Protein AF-A0A537HL92-F1 (afdb_monomer_lite)

pLDDT: mean 81.85, std 15.76, range [31.28, 96.12]

Radius of gyration: 36.43 Å; chains: 1; bounding box: 70×39×94 Å

Secondary structure (DSSP, 8-state):
---HHHHHHHHHHHHHHHHHHHHHHHHHHHHHHHHHHHHHHHHHHHHHHHHHT--HHHHS--TTTEEEEEEEEEHHHHHHHHHHHHHHHGGGEEEEEEEEETTEEEEEEEEEGGGHHHHHHHHHTTT-EEPPPP--S-S-HHHHHHHHHHHHHHHHHHHHHHHHHHHHHHHHHHHHHHHHHHHHHHHHHHHHHHHHHHTT----PPP---SSPPPHHHHHHHHHTT--PPP-

Foldseek 3Di:
DPDPVVVVVVLVVVVVVLVVVLVVLVVLLVVLVVLLVVLVVLLVLLVVCVQQVDFLVLQDDDPPQKHKWKWKFFQVLVVVLVVVCCVVQPPQKDKDWGDDDVRITIIIIIGGPVCVVVSVVSRVVRVIDTRDRRPFPDRDSVVSSVVSVVSSVVSVVVSVVSVVVSVVSCVVCVVVVVVSVVVVVVVVVVVVVVVVVPVPDPDDQDDDDDPDDDPPVVVVVCVVVVVDDDDD

Sequence (232 aa):
MKDPGRKLDECWKQLDQIRNEYRESQSRIEKLEREVEDAKKTIGLINQILETGFGINDVRTGGLGFNKILGRIPTRRLHDAQKVLQTNLKDQVLIAIGNRKGDLTHLLVAVASNKASVVLQTLVLHDFVQTEIPNVDQPDLKAALATEAQGRDGASKQLDAGKAKLREFLLQTSERLNQLADISQEALIFLRAVLRMGEDTTAEHAFTVLEKNPSSKVLEAFTRSGALVEAE

Structure (mmCIF, N/CA/C/O backbone):
data_AF-A0A537HL92-F1
#
_entry.id   AF-A0A537HL92-F1
#
loop_
_atom_site.group_PDB
_atom_site.id
_atom_site.type_symbol
_atom_site.label_atom_id
_atom_site.label_alt_id
_atom_site.label_comp_id
_atom_site.label_asym_id
_atom_site.label_entity_id
_atom_site.label_seq_id
_atom_site.pdbx_PDB_ins_code
_atom_site.Cartn_x
_atom_site.Cartn_y
_atom_site.Cartn_z
_atom_site.occupancy
_atom_site.B_iso_or_equiv
_atom_site.auth_seq_id
_atom_site.auth_comp_id
_atom_site.auth_asym_id
_atom_site.auth_atom_id
_atom_site.pdbx_PDB_model_num
ATOM 1 N N . MET A 1 1 ? 34.441 -5.717 -44.991 1.00 39.00 1 MET A N 1
ATOM 2 C CA . MET A 1 1 ? 33.196 -5.023 -44.593 1.00 39.00 1 MET A CA 1
ATOM 3 C C . MET A 1 1 ? 32.415 -5.922 -43.642 1.00 39.00 1 MET A C 1
ATOM 5 O O . MET A 1 1 ? 32.269 -7.097 -43.949 1.00 39.00 1 MET A O 1
ATOM 9 N N . LYS A 1 2 ? 31.992 -5.425 -42.470 1.00 44.16 2 LYS A N 1
ATOM 10 C CA . LYS A 1 2 ? 31.100 -6.165 -41.554 1.00 44.16 2 LYS A CA 1
ATOM 11 C C . LYS A 1 2 ? 29.665 -6.040 -42.076 1.00 44.16 2 LYS A C 1
ATOM 13 O O . LYS A 1 2 ? 29.234 -4.918 -42.323 1.00 44.16 2 LYS A O 1
ATOM 18 N N . ASP A 1 3 ? 28.984 -7.169 -42.230 1.00 54.09 3 ASP A N 1
ATOM 19 C CA . ASP A 1 3 ? 27.601 -7.282 -42.705 1.00 54.09 3 ASP A CA 1
ATOM 20 C C . ASP A 1 3 ? 26.644 -6.356 -41.911 1.00 54.09 3 ASP A C 1
ATOM 22 O O . ASP A 1 3 ? 26.543 -6.496 -40.685 1.00 54.09 3 ASP A O 1
ATOM 26 N N . PRO A 1 4 ? 25.987 -5.377 -42.561 1.00 56.84 4 PRO A N 1
ATOM 27 C CA . PRO A 1 4 ? 25.080 -4.437 -41.903 1.00 56.84 4 PRO A CA 1
ATOM 28 C C . PRO A 1 4 ? 23.827 -5.108 -41.318 1.00 56.84 4 PRO A C 1
ATOM 30 O O . PRO A 1 4 ? 23.345 -4.645 -40.283 1.00 56.84 4 PRO A O 1
ATOM 33 N N . GLY A 1 5 ? 23.351 -6.224 -41.889 1.00 60.28 5 GLY A N 1
ATOM 34 C CA . GLY A 1 5 ? 22.227 -6.985 -41.328 1.00 60.28 5 GLY A CA 1
ATOM 35 C C . GLY A 1 5 ? 22.576 -7.587 -39.965 1.00 60.28 5 GLY A C 1
ATOM 36 O O . GLY A 1 5 ? 21.830 -7.456 -38.998 1.00 60.28 5 GLY A O 1
ATOM 37 N N . ARG A 1 6 ? 23.798 -8.115 -39.840 1.00 66.00 6 ARG A N 1
ATOM 38 C CA . ARG A 1 6 ? 24.317 -8.661 -38.578 1.00 66.00 6 ARG A CA 1
ATOM 39 C C . ARG A 1 6 ? 24.467 -7.602 -37.479 1.00 66.00 6 ARG A C 1
ATOM 41 O O . ARG A 1 6 ? 24.241 -7.901 -36.310 1.00 66.00 6 ARG A O 1
ATOM 48 N N . LYS A 1 7 ? 24.825 -6.362 -37.834 1.00 70.06 7 LYS A N 1
ATOM 49 C CA . LYS A 1 7 ? 24.911 -5.248 -36.871 1.00 70.06 7 LYS A CA 1
ATOM 50 C C . LYS A 1 7 ? 23.538 -4.829 -36.338 1.00 70.06 7 LYS A C 1
ATOM 52 O O . LYS A 1 7 ? 23.430 -4.513 -35.155 1.00 70.06 7 LYS A O 1
ATOM 57 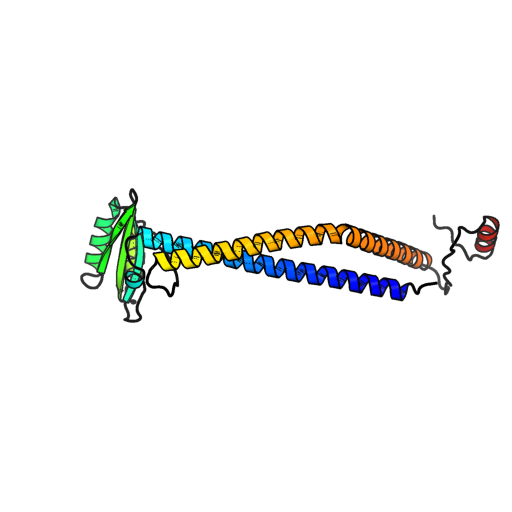N N . LEU A 1 8 ? 22.509 -4.825 -37.187 1.00 70.69 8 LEU A N 1
ATOM 58 C CA . LEU A 1 8 ? 21.136 -4.507 -36.781 1.00 70.69 8 LEU A CA 1
ATOM 59 C C . LEU A 1 8 ? 20.575 -5.572 -35.833 1.00 70.69 8 LEU A C 1
ATOM 61 O O . LEU A 1 8 ? 20.013 -5.217 -34.798 1.00 70.69 8 LEU A O 1
ATOM 65 N N . ASP A 1 9 ? 20.809 -6.853 -36.121 1.00 77.69 9 ASP A N 1
ATOM 66 C CA . ASP A 1 9 ? 20.419 -7.957 -35.234 1.00 77.69 9 ASP A CA 1
ATOM 67 C C . ASP A 1 9 ? 21.103 -7.875 -33.860 1.00 77.69 9 ASP A C 1
ATOM 69 O O . ASP A 1 9 ? 20.481 -8.119 -32.824 1.00 77.69 9 ASP A O 1
ATOM 73 N N . GLU A 1 10 ? 22.389 -7.515 -33.827 1.00 82.25 10 GLU A N 1
ATOM 74 C CA . GLU A 1 10 ? 23.130 -7.302 -32.579 1.00 82.25 10 GLU A CA 1
ATOM 75 C C . GLU A 1 10 ? 22.565 -6.117 -31.774 1.00 82.25 10 GLU A C 1
ATOM 77 O O . GLU A 1 10 ? 22.412 -6.226 -30.556 1.00 82.25 10 GLU A O 1
ATOM 82 N N . CYS A 1 11 ? 22.191 -5.016 -32.437 1.00 79.75 11 CYS A N 1
ATOM 83 C CA . CYS A 1 11 ? 21.559 -3.859 -31.792 1.00 79.75 11 CYS A CA 1
ATOM 84 C C . CYS A 1 11 ? 20.172 -4.200 -31.227 1.00 79.75 11 CYS A C 1
ATOM 86 O O . CYS A 1 11 ? 19.858 -3.825 -30.096 1.00 79.75 11 CYS A O 1
ATOM 88 N N . TRP A 1 12 ? 19.367 -4.964 -31.970 1.00 82.69 12 TRP A N 1
ATOM 89 C CA . TRP A 1 12 ? 18.058 -5.437 -31.516 1.00 82.69 12 TRP A CA 1
ATOM 90 C C . TRP A 1 12 ? 18.153 -6.328 -30.280 1.00 82.69 12 TRP A C 1
ATOM 92 O O . TRP A 1 12 ? 17.409 -6.125 -29.323 1.00 82.69 12 TRP A O 1
ATOM 102 N N . LYS A 1 13 ? 19.098 -7.275 -30.262 1.00 88.69 13 LYS A N 1
ATOM 103 C CA . LYS A 1 13 ? 19.332 -8.136 -29.091 1.00 88.69 13 LYS A CA 1
ATOM 104 C C . LYS A 1 13 ? 19.718 -7.329 -27.853 1.00 88.69 13 LYS A C 1
ATOM 106 O O . LYS A 1 13 ? 19.230 -7.616 -26.765 1.00 88.69 13 LYS A O 1
ATOM 111 N N . GLN A 1 14 ? 20.561 -6.311 -28.018 1.00 86.56 14 GLN A N 1
ATOM 112 C CA . GLN A 1 14 ? 20.954 -5.432 -26.914 1.00 86.56 14 GLN A CA 1
ATOM 113 C C . GLN A 1 14 ? 19.780 -4.596 -26.392 1.00 86.56 14 GLN A C 1
ATOM 115 O O . GLN A 1 14 ? 19.607 -4.493 -25.180 1.00 86.56 14 GLN A O 1
ATOM 120 N N . LEU A 1 15 ? 18.948 -4.041 -27.282 1.00 87.88 15 LEU A N 1
ATOM 121 C CA . LEU A 1 15 ? 17.731 -3.322 -26.889 1.00 87.88 15 LEU A CA 1
ATOM 122 C C . LEU A 1 15 ? 16.762 -4.219 -26.118 1.00 87.88 15 LEU A C 1
ATOM 124 O O . LEU A 1 15 ? 16.212 -3.793 -25.102 1.00 87.88 15 LEU A O 1
ATOM 128 N N . ASP A 1 16 ? 16.556 -5.448 -26.587 1.00 90.62 16 ASP A N 1
ATOM 129 C CA . ASP A 1 16 ? 15.641 -6.379 -25.933 1.00 90.62 16 ASP A CA 1
ATOM 130 C C . ASP A 1 16 ? 16.156 -6.798 -24.551 1.00 90.62 16 ASP A C 1
ATOM 132 O O . ASP A 1 16 ? 15.399 -6.799 -23.581 1.00 90.62 16 ASP A O 1
ATOM 136 N N . GLN A 1 17 ? 17.464 -7.036 -24.420 1.00 91.88 17 GLN A N 1
ATOM 137 C CA . GLN A 1 17 ? 18.092 -7.301 -23.127 1.00 91.88 17 GLN A CA 1
ATOM 138 C C . GLN A 1 17 ? 17.889 -6.138 -22.143 1.00 91.88 17 GLN A C 1
ATOM 140 O O . GLN A 1 17 ? 17.370 -6.348 -21.047 1.00 91.88 17 GLN A O 1
ATOM 145 N N . ILE A 1 18 ? 18.213 -4.906 -22.555 1.00 91.25 18 ILE A N 1
ATOM 146 C CA . ILE A 1 18 ? 18.023 -3.697 -21.736 1.00 91.25 18 ILE A CA 1
ATOM 147 C C . ILE A 1 18 ? 16.560 -3.557 -21.299 1.00 91.25 18 ILE A C 1
ATOM 149 O O . ILE A 1 18 ? 16.259 -3.257 -20.141 1.00 91.25 18 ILE A O 1
ATOM 153 N N . ARG A 1 19 ? 15.627 -3.787 -22.228 1.00 91.44 19 ARG A N 1
ATOM 154 C CA . ARG A 1 19 ? 14.190 -3.704 -21.968 1.00 91.44 19 ARG A CA 1
ATOM 155 C C . ARG A 1 19 ? 13.731 -4.748 -20.954 1.00 91.44 19 ARG A C 1
ATOM 157 O O . ARG A 1 19 ? 12.893 -4.432 -20.108 1.00 91.44 19 ARG A O 1
ATOM 164 N N . ASN A 1 20 ? 14.236 -5.973 -21.049 1.00 94.56 20 ASN A N 1
ATOM 165 C CA . ASN A 1 20 ? 13.875 -7.059 -20.144 1.00 94.56 20 ASN A CA 1
ATOM 166 C C . ASN A 1 20 ? 14.400 -6.790 -18.729 1.00 94.56 20 ASN A C 1
ATOM 168 O O . ASN A 1 20 ? 13.614 -6.820 -17.783 1.00 94.56 20 ASN A O 1
ATOM 172 N N . GLU A 1 21 ? 15.666 -6.393 -18.589 1.00 93.12 21 GLU A N 1
ATOM 173 C CA . GLU A 1 21 ? 16.269 -6.036 -17.295 1.00 93.12 21 GLU A CA 1
ATOM 174 C C . GLU A 1 21 ? 15.545 -4.852 -16.624 1.00 93.12 21 GLU A C 1
ATOM 176 O O . GLU A 1 21 ? 15.270 -4.874 -15.416 1.00 93.12 21 GLU A O 1
ATOM 181 N N . TYR A 1 22 ? 15.150 -3.845 -17.413 1.00 93.25 22 TYR A N 1
ATOM 182 C CA . TYR A 1 22 ? 14.332 -2.728 -16.937 1.00 93.25 22 TYR A CA 1
ATOM 183 C C . TYR A 1 22 ? 12.967 -3.197 -16.417 1.00 93.25 22 TYR A C 1
ATOM 185 O O . TYR A 1 22 ? 12.568 -2.844 -15.305 1.00 93.25 22 TYR A O 1
ATOM 193 N N . ARG A 1 23 ? 12.252 -4.017 -17.199 1.00 94.12 23 ARG A N 1
ATOM 194 C CA . ARG A 1 23 ? 10.918 -4.528 -16.843 1.00 94.12 23 ARG A CA 1
ATOM 195 C C . ARG A 1 23 ? 10.940 -5.395 -15.596 1.00 94.12 23 ARG A C 1
ATOM 197 O O . ARG A 1 23 ? 10.059 -5.260 -14.749 1.00 94.12 23 ARG A O 1
ATOM 204 N N . GLU A 1 24 ? 11.927 -6.274 -15.472 1.00 95.38 24 GLU A N 1
ATOM 205 C CA . GLU A 1 24 ? 12.097 -7.114 -14.287 1.00 95.38 24 GLU A CA 1
ATOM 206 C C . GLU A 1 24 ? 12.352 -6.266 -13.039 1.00 95.38 24 GLU A C 1
ATOM 208 O O . GLU A 1 24 ? 11.700 -6.457 -12.008 1.00 95.38 24 GLU A O 1
ATOM 213 N N . SER A 1 25 ? 13.245 -5.280 -13.152 1.00 93.69 25 SER A N 1
ATOM 214 C CA . SER A 1 25 ? 13.557 -4.352 -12.064 1.00 93.69 25 SER A CA 1
ATOM 215 C C . SER A 1 25 ? 12.337 -3.528 -11.649 1.00 93.69 25 SER A C 1
ATOM 217 O O . SER A 1 25 ? 12.045 -3.417 -10.457 1.00 93.69 25 SER A O 1
ATOM 219 N N . GLN A 1 26 ? 11.581 -3.005 -12.617 1.00 94.19 26 GLN A N 1
ATOM 220 C CA . GLN A 1 26 ? 10.353 -2.254 -12.365 1.00 94.19 26 GLN A CA 1
ATOM 221 C C . GLN A 1 26 ? 9.278 -3.128 -11.702 1.00 94.19 26 GLN A C 1
ATOM 223 O O . GLN A 1 26 ? 8.725 -2.742 -10.676 1.00 94.19 26 GLN A O 1
ATOM 228 N N . SER A 1 27 ? 9.031 -4.334 -12.222 1.00 95.50 27 SER A N 1
ATOM 229 C CA . SER A 1 27 ? 8.065 -5.285 -11.651 1.00 95.50 27 SER A CA 1
ATOM 230 C C . SER A 1 27 ? 8.403 -5.645 -10.202 1.00 95.50 27 SER A C 1
ATOM 232 O O . SER A 1 27 ? 7.525 -5.722 -9.340 1.00 95.50 27 SER A O 1
ATOM 234 N N . ARG A 1 28 ? 9.694 -5.822 -9.895 1.00 95.44 28 ARG A N 1
ATOM 235 C CA . ARG A 1 28 ? 10.157 -6.070 -8.526 1.00 95.44 28 ARG A CA 1
ATOM 236 C C . ARG A 1 28 ? 9.925 -4.869 -7.607 1.00 95.44 28 ARG A C 1
ATOM 238 O O . ARG A 1 28 ? 9.505 -5.067 -6.470 1.00 95.44 28 ARG A O 1
ATOM 245 N N . ILE A 1 29 ? 10.186 -3.652 -8.085 1.00 95.94 29 ILE A N 1
ATOM 246 C CA . ILE A 1 29 ? 9.921 -2.413 -7.339 1.00 95.94 29 ILE A CA 1
ATOM 247 C C . ILE A 1 29 ? 8.426 -2.285 -7.037 1.00 95.94 29 ILE A C 1
ATOM 249 O O . ILE A 1 29 ? 8.070 -2.089 -5.881 1.00 95.94 29 ILE A O 1
ATOM 253 N N . GLU A 1 30 ? 7.554 -2.478 -8.027 1.00 95.94 30 GLU A N 1
ATOM 254 C CA . GLU A 1 30 ? 6.098 -2.381 -7.849 1.00 95.94 30 GLU A CA 1
ATOM 255 C C . GLU A 1 30 ? 5.564 -3.392 -6.823 1.00 95.94 30 GLU A C 1
ATOM 257 O O . GLU A 1 30 ? 4.682 -3.065 -6.027 1.00 95.94 30 GLU A O 1
ATOM 262 N N . LYS A 1 31 ? 6.104 -4.618 -6.804 1.00 96.12 31 LYS A N 1
ATOM 263 C CA . LYS A 1 31 ? 5.758 -5.620 -5.782 1.00 96.12 31 LYS A CA 1
ATOM 264 C C . LYS A 1 31 ? 6.149 -5.156 -4.381 1.00 96.12 31 LYS A C 1
ATOM 266 O O . LYS A 1 31 ? 5.307 -5.176 -3.490 1.00 96.12 31 LYS A O 1
ATOM 271 N N . LEU A 1 32 ? 7.382 -4.682 -4.209 1.00 95.06 32 LEU A N 1
ATOM 272 C CA . LEU A 1 32 ? 7.867 -4.173 -2.923 1.00 95.06 32 LEU A CA 1
ATOM 273 C C . LEU A 1 32 ? 7.084 -2.935 -2.458 1.00 95.06 32 LEU A C 1
ATOM 275 O O . LEU A 1 32 ? 6.826 -2.787 -1.268 1.00 95.06 32 LEU A O 1
ATOM 279 N N . GLU A 1 33 ? 6.667 -2.056 -3.373 1.00 94.94 33 GLU A N 1
ATOM 280 C CA . GLU A 1 33 ? 5.810 -0.910 -3.036 1.00 94.94 33 GLU A CA 1
ATOM 281 C C . GLU A 1 33 ? 4.451 -1.351 -2.496 1.00 94.94 33 GLU A C 1
ATOM 283 O O . GLU A 1 33 ? 3.993 -0.806 -1.490 1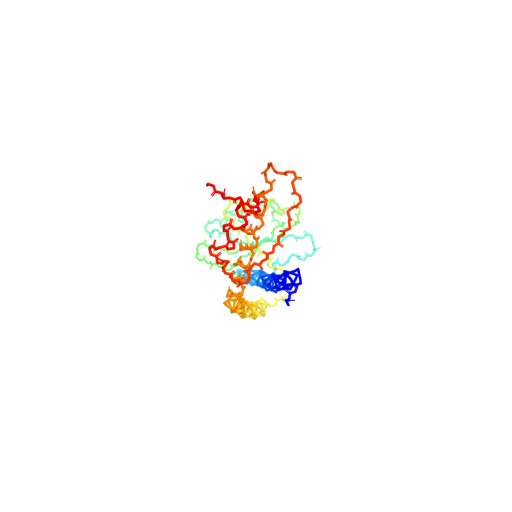.00 94.94 33 GLU A O 1
ATOM 288 N N . ARG A 1 34 ? 3.830 -2.358 -3.122 1.00 95.56 34 ARG A N 1
ATOM 289 C CA . ARG A 1 34 ? 2.569 -2.935 -2.635 1.00 95.56 34 ARG A CA 1
ATOM 290 C C . ARG A 1 34 ? 2.744 -3.594 -1.273 1.00 95.56 34 ARG A C 1
ATOM 292 O O . ARG A 1 34 ? 1.960 -3.308 -0.380 1.00 95.56 34 ARG A O 1
ATOM 299 N N . GLU A 1 35 ? 3.797 -4.388 -1.085 1.00 93.94 35 GLU A N 1
ATOM 300 C CA . GLU A 1 35 ? 4.101 -5.024 0.204 1.00 93.94 35 GLU A CA 1
ATOM 301 C C . GLU A 1 35 ? 4.284 -3.991 1.326 1.00 93.94 35 GLU A C 1
ATOM 303 O O . GLU A 1 35 ? 3.731 -4.146 2.414 1.00 93.94 35 GLU A O 1
ATOM 308 N N . VAL A 1 36 ? 5.009 -2.897 1.063 1.00 94.94 36 VAL A N 1
ATOM 309 C CA . VAL A 1 36 ? 5.185 -1.806 2.034 1.00 94.94 36 VAL A CA 1
ATOM 310 C C . VAL A 1 36 ? 3.858 -1.118 2.348 1.00 94.94 36 VAL A C 1
ATOM 312 O O . VAL A 1 36 ? 3.599 -0.787 3.507 1.00 94.94 36 VAL A O 1
ATOM 315 N N . GLU A 1 37 ? 3.027 -0.865 1.339 1.00 95.00 37 GLU A N 1
ATOM 316 C CA . GLU A 1 37 ? 1.743 -0.192 1.526 1.00 95.00 37 GLU A CA 1
ATOM 317 C C . GLU A 1 37 ? 0.732 -1.070 2.271 1.00 95.00 37 GLU A C 1
ATOM 319 O O . GLU A 1 37 ? 0.053 -0.598 3.184 1.00 95.00 37 GLU A O 1
ATOM 324 N N . ASP A 1 38 ? 0.680 -2.360 1.957 1.00 93.62 38 ASP A N 1
ATOM 325 C CA . ASP A 1 38 ? -0.176 -3.316 2.652 1.00 93.62 38 ASP A CA 1
ATOM 326 C C . ASP A 1 38 ? 0.280 -3.504 4.106 1.00 93.62 38 ASP A C 1
ATOM 328 O O . ASP A 1 38 ? -0.548 -3.436 5.017 1.00 93.62 38 ASP A O 1
ATOM 332 N N . ALA A 1 39 ? 1.590 -3.592 4.363 1.00 92.94 39 ALA A N 1
ATOM 333 C CA . ALA A 1 39 ? 2.122 -3.617 5.725 1.00 92.94 39 ALA A CA 1
ATOM 334 C C . ALA A 1 39 ? 1.772 -2.336 6.506 1.00 92.94 39 ALA A C 1
ATOM 336 O O . ALA A 1 39 ? 1.387 -2.400 7.674 1.00 92.94 39 ALA A O 1
ATOM 337 N N . LYS A 1 40 ? 1.834 -1.149 5.880 1.00 94.00 40 LYS A N 1
ATOM 338 C CA . LYS A 1 40 ? 1.407 0.114 6.518 1.00 94.00 40 LYS A CA 1
ATOM 339 C C . LYS A 1 40 ? -0.071 0.100 6.895 1.00 94.00 40 LYS A C 1
ATOM 341 O O . LYS A 1 40 ? -0.403 0.545 7.995 1.00 94.00 40 LYS A O 1
ATOM 346 N N . LYS A 1 41 ? -0.944 -0.399 6.015 1.00 93.69 41 LYS A N 1
ATOM 347 C CA . LYS A 1 41 ? -2.377 -0.543 6.310 1.00 93.69 41 LYS A CA 1
ATOM 348 C C . LYS A 1 41 ? -2.587 -1.476 7.497 1.00 93.69 41 LYS A C 1
ATOM 350 O O . LYS A 1 41 ? -3.243 -1.079 8.458 1.00 93.69 41 LYS A O 1
ATOM 355 N N . THR A 1 42 ? -1.962 -2.654 7.486 1.00 92.62 42 THR A N 1
ATOM 356 C CA . THR A 1 42 ? -2.046 -3.630 8.583 1.00 92.62 42 THR A CA 1
ATOM 357 C C . THR A 1 42 ? -1.555 -3.039 9.905 1.00 92.62 42 THR A C 1
ATOM 359 O O . THR A 1 42 ? -2.263 -3.111 10.908 1.00 92.62 42 THR A O 1
ATOM 362 N N . ILE A 1 43 ? -0.401 -2.364 9.912 1.00 93.44 43 ILE A N 1
ATOM 363 C CA . ILE A 1 43 ? 0.129 -1.641 11.081 1.00 93.44 43 ILE A CA 1
ATOM 364 C C . ILE A 1 43 ? -0.865 -0.581 11.575 1.00 93.44 43 ILE A C 1
ATOM 366 O O . ILE A 1 43 ? -1.094 -0.456 12.779 1.00 93.44 43 ILE A O 1
ATOM 370 N N . GLY A 1 44 ? -1.467 0.185 10.661 1.00 92.50 44 GLY A N 1
ATOM 371 C CA . GLY A 1 44 ? -2.486 1.182 10.980 1.00 92.50 44 GLY A CA 1
ATOM 372 C C . GLY A 1 44 ? -3.693 0.570 11.692 1.00 92.50 44 GLY A C 1
ATOM 373 O O . GLY A 1 44 ? -4.116 1.084 12.727 1.00 92.50 44 GLY A O 1
ATOM 374 N N . LEU A 1 45 ? -4.195 -0.558 11.190 1.00 92.12 45 LEU A N 1
ATOM 375 C CA . LEU A 1 45 ? -5.308 -1.296 11.791 1.00 92.12 45 LEU A CA 1
ATOM 376 C C . LEU A 1 45 ? -4.946 -1.901 13.156 1.00 92.12 45 LEU A C 1
ATOM 378 O O . LEU A 1 45 ? -5.725 -1.789 14.102 1.00 92.12 45 LEU A O 1
ATOM 382 N N . ILE A 1 46 ? -3.751 -2.487 13.303 1.00 91.94 46 ILE A N 1
ATOM 383 C CA . ILE A 1 46 ? -3.265 -3.004 14.595 1.00 91.94 46 ILE A CA 1
ATOM 384 C C . ILE A 1 46 ? -3.208 -1.877 15.631 1.00 91.94 46 ILE A C 1
ATOM 386 O O . ILE A 1 46 ? -3.702 -2.038 16.748 1.00 91.94 46 ILE A O 1
ATOM 390 N N . ASN A 1 47 ? -2.663 -0.717 15.256 1.00 91.94 47 ASN A N 1
ATOM 391 C CA . ASN A 1 47 ? -2.616 0.451 16.133 1.00 91.94 47 ASN A CA 1
ATOM 392 C C . ASN A 1 47 ? -4.019 0.933 16.515 1.00 91.94 47 ASN A C 1
ATOM 394 O O . ASN A 1 47 ? -4.248 1.246 17.680 1.00 91.94 47 ASN A O 1
ATOM 398 N N . GLN A 1 48 ? -4.976 0.938 15.582 1.00 90.62 48 GLN A N 1
ATOM 399 C CA . GLN A 1 48 ? -6.367 1.281 15.895 1.00 90.62 48 GLN A CA 1
ATOM 400 C C . GLN A 1 48 ? -6.980 0.325 16.926 1.00 90.62 48 GLN A C 1
ATOM 402 O O . GLN A 1 48 ? -7.674 0.783 17.831 1.00 90.62 48 GLN A O 1
ATOM 407 N N . ILE A 1 49 ? -6.700 -0.981 16.852 1.00 91.31 49 ILE A N 1
ATOM 408 C CA . ILE A 1 49 ? -7.177 -1.927 17.872 1.00 91.31 49 ILE A CA 1
ATOM 409 C C . ILE A 1 49 ? -6.480 -1.693 19.209 1.00 91.31 49 ILE A C 1
ATOM 411 O O . ILE A 1 49 ? -7.154 -1.629 20.235 1.00 91.31 49 ILE A O 1
ATOM 415 N N . LEU A 1 50 ? -5.161 -1.499 19.221 1.00 90.50 50 LEU A N 1
ATOM 416 C CA . LEU A 1 50 ? -4.428 -1.191 20.451 1.00 90.50 50 LEU A CA 1
ATOM 417 C C . LEU A 1 50 ? -4.970 0.071 21.139 1.00 90.50 50 LEU A C 1
ATOM 419 O O . LEU A 1 50 ? -5.104 0.093 22.362 1.00 90.50 50 LEU A O 1
ATOM 423 N N . GLU A 1 51 ? -5.348 1.094 20.367 1.00 90.38 51 GLU A N 1
ATOM 424 C CA . GLU A 1 51 ? -5.988 2.302 20.894 1.00 90.38 51 GLU A CA 1
ATOM 425 C C . GLU A 1 51 ? -7.333 2.013 21.566 1.00 90.38 51 GLU A C 1
ATOM 427 O O . GLU A 1 51 ? -7.671 2.686 22.540 1.00 90.38 51 GLU A O 1
ATOM 432 N N . THR A 1 52 ? -8.082 1.008 21.100 1.00 90.06 52 THR A N 1
ATOM 433 C CA . THR A 1 52 ? -9.387 0.651 21.676 1.00 90.06 52 THR A CA 1
ATOM 434 C C . THR A 1 52 ? -9.283 0.039 23.072 1.00 90.06 52 THR A C 1
ATOM 436 O O . THR A 1 52 ? -10.240 0.132 23.838 1.00 90.06 52 THR A O 1
ATOM 439 N N . GLY A 1 53 ? -8.138 -0.556 23.420 1.00 87.31 53 GLY A N 1
ATOM 440 C CA . GLY A 1 53 ? -7.945 -1.301 24.667 1.00 87.31 53 GLY A CA 1
ATOM 441 C C . GLY A 1 53 ? -8.465 -2.745 24.637 1.00 87.31 53 GLY A C 1
ATOM 442 O O . GLY A 1 53 ? -8.306 -3.452 25.627 1.00 87.31 53 GLY A O 1
ATOM 443 N N . PHE A 1 54 ? -9.049 -3.198 23.523 1.00 88.81 54 PHE A N 1
ATOM 444 C CA . PHE A 1 54 ? -9.457 -4.591 23.327 1.00 88.81 54 PHE A CA 1
ATOM 445 C C . PHE A 1 54 ? -8.309 -5.447 22.778 1.00 88.81 54 PHE A C 1
ATOM 447 O O . PHE A 1 54 ? -7.490 -4.978 21.984 1.00 88.81 54 PHE A O 1
ATOM 454 N N . GLY A 1 55 ? -8.263 -6.723 23.164 1.00 85.62 55 GLY A N 1
ATOM 455 C CA . GLY A 1 55 ? -7.377 -7.706 22.545 1.00 85.62 55 GLY A CA 1
ATOM 456 C C . GLY A 1 55 ? -7.942 -8.218 21.218 1.00 85.62 55 GLY A C 1
ATOM 457 O O . GLY A 1 55 ? -9.153 -8.228 21.007 1.00 85.62 55 GLY A O 1
ATOM 458 N N . ILE A 1 56 ? -7.086 -8.717 20.318 1.00 84.19 56 ILE A N 1
ATOM 459 C CA . ILE A 1 56 ? -7.528 -9.231 19.004 1.00 84.19 56 ILE A CA 1
ATOM 460 C C . ILE A 1 56 ? -8.517 -10.400 19.124 1.00 84.19 56 ILE A C 1
ATOM 462 O O . ILE A 1 56 ? -9.425 -10.533 18.306 1.00 84.19 56 ILE A O 1
ATOM 466 N N . ASN A 1 57 ? -8.391 -11.214 20.175 1.00 84.75 57 ASN A N 1
ATOM 467 C CA . ASN A 1 57 ? -9.313 -12.314 20.468 1.00 84.75 57 ASN A CA 1
ATOM 468 C C . ASN A 1 57 ? -10.706 -11.807 20.881 1.00 84.75 57 ASN A C 1
ATOM 470 O O . ASN A 1 57 ? -11.718 -12.457 20.599 1.00 84.75 57 ASN A O 1
ATOM 474 N N . ASP A 1 58 ? -10.775 -10.620 21.489 1.00 83.00 58 ASP A N 1
ATOM 475 C CA . ASP A 1 58 ? -12.036 -10.001 21.890 1.00 83.00 58 ASP A CA 1
ATOM 476 C C . ASP A 1 58 ? -12.806 -9.508 20.673 1.00 83.00 58 ASP A C 1
ATOM 478 O O . ASP A 1 58 ? -14.022 -9.653 20.638 1.00 83.00 58 ASP A O 1
ATOM 482 N N . VAL A 1 59 ? -12.119 -8.999 19.647 1.00 82.06 59 VAL A N 1
ATOM 483 C CA . VAL A 1 59 ? -12.742 -8.439 18.436 1.00 82.06 59 VAL A CA 1
ATOM 484 C C . VAL A 1 59 ? -12.918 -9.454 17.311 1.00 82.06 59 VAL A C 1
ATOM 486 O O . VAL A 1 59 ? -13.873 -9.343 16.542 1.00 82.06 59 VAL A O 1
ATOM 489 N N . ARG A 1 60 ? -12.077 -10.493 17.226 1.00 81.19 60 ARG A N 1
ATOM 490 C CA . ARG A 1 60 ? -12.239 -11.545 16.216 1.00 81.19 60 ARG A CA 1
ATOM 491 C C . ARG A 1 60 ? -13.554 -12.290 16.403 1.00 81.19 60 ARG A C 1
ATOM 493 O O . ARG A 1 60 ? -13.938 -12.705 17.501 1.00 81.19 60 ARG A O 1
ATOM 500 N N . THR A 1 61 ? -14.248 -12.458 15.288 1.00 71.31 61 THR A N 1
ATOM 501 C CA . THR A 1 61 ? -15.510 -13.180 15.223 1.00 71.31 61 THR A CA 1
ATOM 502 C C . THR A 1 61 ? -15.202 -14.675 15.128 1.00 71.31 61 THR A C 1
ATOM 504 O O . THR A 1 61 ? -14.825 -15.167 14.070 1.00 71.31 61 THR A O 1
ATOM 507 N N . GLY A 1 62 ? -15.284 -15.400 16.246 1.00 59.75 62 GLY A N 1
ATOM 508 C CA . GLY A 1 62 ? -15.248 -16.866 16.222 1.00 59.75 62 GLY A CA 1
ATOM 509 C C . GLY A 1 62 ? -16.545 -17.393 15.607 1.00 59.75 62 GLY A C 1
ATOM 510 O O . GLY A 1 62 ? -17.595 -16.809 15.861 1.00 59.75 62 GLY A O 1
ATOM 511 N N . GLY A 1 63 ? -16.483 -18.465 14.809 1.00 59.53 63 GLY A N 1
ATOM 512 C CA . GLY A 1 63 ? -17.576 -19.014 13.980 1.00 59.53 63 GLY A CA 1
ATOM 513 C C . GLY A 1 63 ? -18.834 -19.534 14.703 1.00 59.53 63 GLY A C 1
ATOM 514 O O . GLY A 1 63 ? -19.496 -20.436 14.207 1.00 59.53 63 GLY A O 1
ATOM 515 N N . LEU A 1 64 ? -19.182 -18.979 15.862 1.00 64.06 64 LEU A N 1
ATOM 516 C CA . LEU A 1 64 ? -20.280 -19.367 16.747 1.00 64.06 64 LEU A CA 1
ATOM 517 C C . LEU A 1 64 ? -21.596 -18.606 16.465 1.00 64.06 64 LEU A C 1
ATOM 519 O O . LEU A 1 64 ? -22.450 -18.521 17.340 1.00 64.06 64 LEU A O 1
ATOM 523 N N . GLY A 1 65 ? -21.779 -18.033 15.268 1.00 72.75 65 GLY A N 1
ATOM 524 C CA . GLY A 1 65 ? -23.040 -17.375 14.867 1.00 72.75 65 GLY A CA 1
ATOM 525 C C . GLY A 1 65 ? -23.292 -15.982 15.467 1.00 72.75 65 GLY A C 1
ATOM 526 O O . GLY A 1 65 ? -24.404 -15.454 15.376 1.00 72.75 65 GLY A O 1
ATOM 527 N N . PHE A 1 66 ? -22.266 -15.373 16.063 1.00 81.38 66 PHE A N 1
ATOM 528 C CA . PHE A 1 66 ? -22.279 -13.987 16.529 1.00 81.38 66 PHE A CA 1
ATOM 529 C C . PHE A 1 66 ? -21.359 -13.154 15.653 1.00 81.38 66 PHE A C 1
ATOM 531 O O . PHE A 1 66 ? -20.265 -13.605 15.354 1.00 81.38 66 PHE A O 1
ATOM 538 N N . ASN A 1 67 ? -21.770 -11.940 15.301 1.00 86.88 67 ASN A N 1
ATOM 539 C CA . ASN A 1 67 ? -20.927 -10.933 14.670 1.00 86.88 67 ASN A CA 1
ATOM 540 C C . ASN A 1 67 ? -20.434 -9.943 15.722 1.00 86.88 67 ASN A C 1
ATOM 542 O O . ASN A 1 67 ? -21.197 -9.517 16.594 1.00 86.88 67 ASN A O 1
ATOM 546 N N . LYS A 1 68 ? -19.165 -9.551 15.606 1.00 89.12 68 LYS A N 1
ATOM 547 C CA . LYS A 1 68 ? -18.556 -8.517 16.440 1.00 89.12 68 LYS A CA 1
ATOM 548 C C . LYS A 1 68 ? -18.307 -7.270 15.602 1.00 89.12 68 LYS A C 1
ATOM 550 O O . LYS A 1 68 ? -17.687 -7.337 14.546 1.00 89.12 68 LYS A O 1
ATOM 555 N N . ILE A 1 69 ? -18.821 -6.143 16.070 1.00 91.00 69 ILE A N 1
ATOM 556 C CA . ILE A 1 69 ? -18.728 -4.840 15.420 1.00 91.00 69 ILE A CA 1
ATOM 557 C C . ILE A 1 69 ? -17.863 -3.957 16.313 1.00 91.00 69 ILE A C 1
ATOM 559 O O . ILE A 1 69 ? -18.274 -3.594 17.414 1.00 91.00 69 ILE A O 1
ATOM 563 N N . LEU A 1 70 ? -16.663 -3.629 15.840 1.00 92.81 70 LEU A N 1
ATOM 564 C CA . LEU A 1 70 ? -15.752 -2.701 16.501 1.00 92.81 70 LEU A CA 1
ATOM 565 C C . LEU A 1 70 ? -15.857 -1.325 15.848 1.00 92.81 70 LEU A C 1
ATOM 567 O O . LEU A 1 70 ? -15.951 -1.216 14.627 1.00 92.81 70 LEU A O 1
ATOM 571 N N . GLY A 1 71 ? -15.793 -0.267 16.645 1.00 93.38 71 GLY A N 1
ATOM 572 C CA . GLY A 1 71 ? -15.642 1.079 16.113 1.00 93.38 71 GLY A CA 1
ATOM 573 C C . GLY A 1 71 ? -15.629 2.140 17.191 1.00 93.38 71 GLY A C 1
ATOM 574 O O . GLY A 1 71 ? -15.321 1.871 18.353 1.00 93.38 71 GLY A O 1
ATOM 575 N N . ARG A 1 72 ? -15.959 3.364 16.797 1.00 94.06 72 ARG A N 1
ATOM 576 C CA . ARG A 1 72 ? -15.947 4.544 17.663 1.00 94.06 72 ARG A CA 1
ATOM 577 C C . ARG A 1 72 ? -17.220 5.358 17.497 1.00 94.06 72 ARG A C 1
ATOM 579 O O . ARG A 1 72 ? -17.737 5.482 16.392 1.00 94.06 72 ARG A O 1
ATOM 586 N N . ILE A 1 73 ? -17.690 5.935 18.595 1.00 95.56 73 ILE A N 1
ATOM 587 C CA . ILE A 1 73 ? -18.899 6.762 18.659 1.00 95.56 73 ILE A CA 1
ATOM 588 C C . ILE A 1 73 ? -18.615 8.041 19.456 1.00 95.56 73 ILE A C 1
ATOM 590 O O . ILE A 1 73 ? -17.825 7.992 20.406 1.00 95.56 73 ILE A O 1
ATOM 594 N N . PRO A 1 74 ? -19.233 9.190 19.126 1.00 96.00 74 PRO A N 1
ATOM 595 C CA . PRO A 1 74 ? -19.173 10.365 19.984 1.00 96.00 74 PRO A CA 1
ATOM 596 C C . PRO A 1 74 ? -19.687 10.049 21.389 1.00 96.00 74 PRO A C 1
ATOM 598 O O . PRO A 1 74 ? -20.775 9.502 21.564 1.00 96.00 74 PRO A O 1
ATOM 601 N N . THR A 1 75 ? -18.924 10.439 22.404 1.00 93.62 75 THR A N 1
ATOM 602 C CA . THR A 1 75 ? -19.185 10.129 23.817 1.00 93.62 75 THR A CA 1
ATOM 603 C C . THR A 1 75 ? -20.545 10.671 24.242 1.00 93.62 75 THR A C 1
ATOM 605 O O . THR A 1 75 ? -21.304 9.990 24.926 1.00 93.62 75 THR A O 1
ATOM 608 N N . ARG A 1 76 ? -20.904 11.857 23.740 1.00 94.06 76 ARG A N 1
ATOM 609 C CA . ARG A 1 76 ? -22.222 12.477 23.935 1.00 94.06 76 ARG A CA 1
ATOM 610 C C . ARG A 1 76 ? -23.404 11.653 23.398 1.00 94.06 76 ARG A C 1
ATOM 612 O O . ARG A 1 76 ? -24.501 11.810 23.908 1.00 94.06 76 ARG A O 1
ATOM 619 N N . ARG A 1 77 ? -23.196 10.801 22.382 1.00 93.75 77 ARG A N 1
ATOM 620 C CA . ARG A 1 77 ? -24.241 9.963 21.754 1.00 93.75 77 ARG A CA 1
ATOM 621 C C . ARG A 1 77 ? -24.224 8.510 22.232 1.00 93.75 77 ARG A C 1
ATOM 623 O O . ARG A 1 77 ? -25.117 7.745 21.880 1.00 93.75 77 ARG A O 1
ATOM 630 N N . LEU A 1 78 ? -23.229 8.126 23.034 1.00 92.44 78 LEU A N 1
ATOM 631 C CA . LEU A 1 78 ? -23.059 6.754 23.511 1.00 92.44 78 LEU A CA 1
ATOM 632 C C . LEU A 1 78 ? -24.269 6.274 24.321 1.00 92.44 78 LEU A C 1
ATOM 634 O O . LEU A 1 78 ? -24.763 5.176 24.081 1.00 92.44 78 LEU A O 1
ATOM 638 N N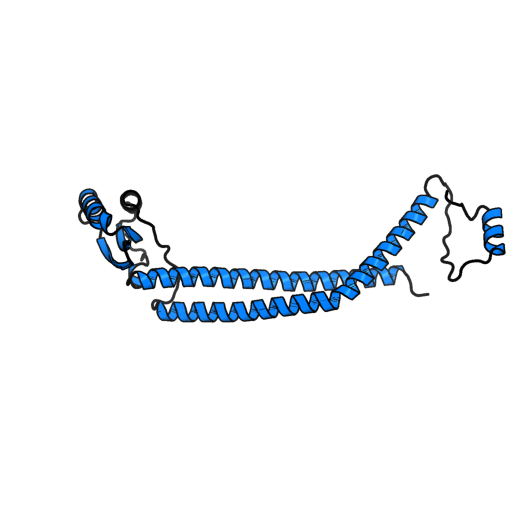 . HIS A 1 79 ? -24.745 7.094 25.260 1.00 92.56 79 H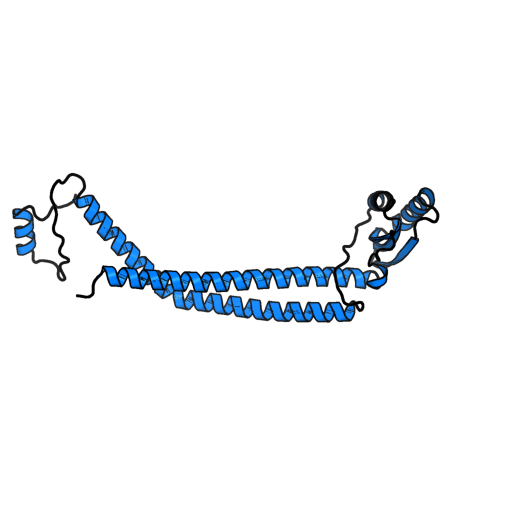IS A N 1
ATOM 639 C CA . HIS A 1 79 ? -25.847 6.715 26.146 1.00 92.56 79 HIS A CA 1
ATOM 640 C C . HIS A 1 79 ? -27.150 6.475 25.371 1.00 92.56 79 HIS A C 1
ATOM 642 O O . HIS A 1 79 ? -27.814 5.457 25.571 1.00 92.56 79 HIS A O 1
ATOM 648 N N . ASP A 1 80 ? -27.470 7.364 24.430 1.00 93.44 80 ASP A N 1
ATOM 649 C CA . ASP A 1 80 ? -28.656 7.237 23.583 1.00 93.44 80 ASP A CA 1
ATOM 650 C C . ASP A 1 80 ? -28.562 6.001 22.681 1.00 93.44 80 ASP A C 1
ATOM 652 O O . ASP A 1 80 ? -29.495 5.196 22.634 1.00 93.44 80 ASP A O 1
ATOM 656 N N . ALA A 1 81 ? -27.402 5.776 22.053 1.00 91.94 81 ALA A N 1
ATOM 657 C CA . ALA A 1 81 ? -27.167 4.596 21.226 1.00 91.94 81 ALA A CA 1
ATOM 658 C C . ALA A 1 81 ? -27.329 3.291 22.024 1.00 91.94 81 ALA A C 1
ATOM 660 O O . ALA A 1 81 ? -27.980 2.354 21.558 1.00 91.94 81 ALA A O 1
ATOM 661 N N . GLN A 1 82 ? -26.791 3.232 23.247 1.00 91.94 82 GLN A N 1
ATOM 662 C CA . GLN A 1 82 ? -26.953 2.082 24.140 1.00 91.94 82 GLN A CA 1
ATOM 663 C C . GLN A 1 82 ? -28.416 1.843 24.495 1.00 91.94 82 GLN A C 1
ATOM 665 O O . GLN A 1 82 ? -28.887 0.710 24.406 1.00 91.94 82 GLN A O 1
ATOM 670 N N . LYS A 1 83 ? -29.150 2.902 24.845 1.00 92.50 83 LYS A N 1
ATOM 671 C CA . LYS A 1 83 ? -30.566 2.810 25.198 1.00 92.50 83 LYS A CA 1
ATOM 672 C C . LYS A 1 83 ? -31.398 2.274 24.035 1.00 92.50 83 LYS A C 1
ATOM 674 O O . LYS A 1 83 ? -32.236 1.397 24.241 1.00 92.50 83 LYS A O 1
ATOM 679 N N . VAL A 1 84 ? -31.154 2.748 22.812 1.00 92.25 84 VAL A N 1
ATOM 680 C CA . VAL A 1 84 ? -31.866 2.276 21.611 1.00 92.25 84 VAL A CA 1
ATOM 681 C C . VAL A 1 84 ? -31.535 0.813 21.316 1.00 92.25 84 VAL A C 1
ATOM 683 O O . VAL A 1 84 ? -32.445 0.016 21.087 1.00 92.25 84 VAL A O 1
ATOM 686 N N . LEU A 1 85 ? -30.258 0.427 21.380 1.00 91.25 85 LEU A N 1
ATOM 687 C CA . LEU A 1 85 ? -29.838 -0.961 21.166 1.00 91.25 85 LEU A CA 1
ATOM 688 C C . LEU A 1 85 ? -30.438 -1.908 22.212 1.00 91.25 85 LEU A C 1
ATOM 690 O O . LEU A 1 85 ? -30.986 -2.947 21.847 1.00 91.25 85 LEU A O 1
ATOM 694 N N . GLN A 1 86 ? -30.414 -1.530 23.491 1.00 89.00 86 GLN A N 1
ATOM 695 C CA . GLN A 1 86 ? -31.022 -2.309 24.573 1.00 89.00 86 GLN A CA 1
ATOM 696 C C . GLN A 1 86 ? -32.550 -2.371 24.459 1.00 89.00 86 GLN A C 1
ATOM 698 O O . GLN A 1 86 ? -33.145 -3.400 24.755 1.00 89.00 86 GLN A O 1
ATOM 703 N N . THR A 1 87 ? -33.211 -1.316 23.979 1.00 89.31 87 THR A N 1
ATOM 704 C CA . THR A 1 87 ? -34.672 -1.329 23.781 1.00 89.31 87 THR A CA 1
ATOM 705 C C . THR A 1 87 ? -35.068 -2.260 22.633 1.00 89.31 87 THR A C 1
ATOM 707 O O . THR A 1 87 ? -36.000 -3.053 22.768 1.00 89.31 87 THR A O 1
ATOM 710 N N . ASN A 1 88 ? -34.337 -2.199 21.516 1.00 86.38 88 ASN A N 1
ATOM 711 C CA . ASN A 1 88 ? -34.657 -2.949 20.300 1.00 86.38 88 ASN A CA 1
ATOM 712 C C . ASN A 1 88 ? -34.242 -4.424 20.370 1.00 86.38 88 ASN A C 1
ATOM 714 O O . ASN A 1 88 ? -34.906 -5.275 19.780 1.00 86.38 88 ASN A O 1
ATOM 718 N N . LEU A 1 89 ? -33.130 -4.727 21.047 1.00 86.19 89 LEU A N 1
ATOM 719 C CA . LEU A 1 89 ? -32.517 -6.059 21.045 1.00 86.19 89 LEU A CA 1
ATOM 720 C C . LEU A 1 89 ? -32.462 -6.708 22.432 1.00 86.19 89 LEU A C 1
ATOM 722 O O . LEU A 1 89 ? -32.218 -7.911 22.506 1.00 86.19 89 LEU A O 1
ATOM 726 N N . LYS A 1 90 ? -32.747 -5.965 23.511 1.00 85.38 90 LYS A N 1
ATOM 727 C CA . LYS A 1 90 ? -32.734 -6.451 24.902 1.00 85.38 90 LYS A CA 1
ATOM 728 C C . LYS A 1 90 ? -31.451 -7.233 25.200 1.00 85.38 90 LYS A C 1
ATOM 730 O O . LYS A 1 90 ? -30.362 -6.704 25.007 1.00 85.38 90 LYS A O 1
ATOM 735 N N . ASP A 1 91 ? -31.583 -8.498 25.585 1.00 80.50 91 ASP A N 1
ATOM 736 C CA . ASP A 1 91 ? -30.474 -9.373 25.975 1.00 80.50 91 ASP A CA 1
ATOM 737 C C . ASP A 1 91 ? -29.723 -9.982 24.774 1.00 80.50 91 ASP A C 1
ATOM 739 O O . ASP A 1 91 ? -28.782 -10.750 24.948 1.00 80.50 91 ASP A O 1
ATOM 743 N N . GLN A 1 92 ? -30.120 -9.660 23.536 1.00 83.12 92 GLN A N 1
ATOM 744 C CA . GLN A 1 92 ? -29.494 -10.184 22.311 1.00 83.12 92 GLN A CA 1
ATOM 745 C C . GLN A 1 92 ? -28.281 -9.361 21.850 1.00 83.12 92 GLN A C 1
ATOM 747 O O . GLN A 1 92 ? -27.703 -9.664 20.803 1.00 83.12 92 GLN A O 1
ATOM 752 N N . VAL A 1 93 ? -27.907 -8.314 22.592 1.00 87.62 93 VAL A N 1
ATOM 753 C CA . VAL A 1 93 ? -26.763 -7.449 22.289 1.00 87.62 93 VAL A CA 1
ATOM 754 C C . VAL A 1 93 ? -25.858 -7.310 23.509 1.00 87.62 93 VAL A C 1
ATOM 756 O O . VAL A 1 93 ? -26.299 -6.946 24.596 1.00 87.62 93 VAL A O 1
ATOM 759 N N . LEU A 1 94 ? -24.568 -7.572 23.319 1.00 88.69 94 LEU A N 1
ATOM 760 C CA . LEU A 1 94 ? -23.534 -7.303 24.312 1.00 88.69 94 LEU A CA 1
ATOM 761 C C . LEU A 1 94 ? -22.723 -6.098 23.854 1.00 88.69 94 LEU A C 1
ATOM 763 O O . LEU A 1 94 ? -22.254 -6.058 22.717 1.00 88.69 94 LEU A O 1
ATOM 767 N N . ILE A 1 95 ? -22.565 -5.117 24.738 1.00 91.38 95 ILE A N 1
ATOM 768 C CA . ILE A 1 95 ? -21.847 -3.875 24.458 1.00 91.38 95 ILE A CA 1
ATOM 769 C C . ILE A 1 95 ? -20.698 -3.758 25.454 1.00 91.38 95 ILE A C 1
ATOM 771 O O . ILE A 1 95 ? -20.930 -3.667 26.658 1.00 91.38 95 ILE A O 1
ATOM 775 N N . ALA A 1 96 ? -19.469 -3.726 24.951 1.00 91.75 96 ALA A N 1
ATOM 776 C CA . ALA A 1 96 ? -18.276 -3.424 25.725 1.00 91.75 96 ALA A CA 1
ATOM 777 C C . ALA A 1 96 ? -17.754 -2.033 25.347 1.00 91.75 96 ALA A C 1
ATOM 779 O O . ALA A 1 96 ? -17.656 -1.685 24.167 1.00 91.75 96 ALA A O 1
ATOM 780 N N . ILE A 1 97 ? -17.430 -1.230 26.360 1.00 93.00 97 ILE A N 1
ATOM 781 C CA . ILE A 1 97 ? -16.859 0.108 26.194 1.00 93.00 97 ILE A CA 1
ATOM 782 C C . ILE A 1 97 ? -15.343 -0.009 26.328 1.00 93.00 97 ILE A C 1
ATOM 784 O O . ILE A 1 97 ? -14.848 -0.546 27.316 1.00 93.00 97 ILE A O 1
ATOM 788 N N . GLY A 1 98 ? -14.628 0.482 25.322 1.00 91.75 98 GLY A N 1
ATOM 789 C CA . GLY A 1 98 ? -13.173 0.555 25.315 1.00 91.75 98 GLY A CA 1
ATOM 790 C C . GLY A 1 98 ? -12.665 1.927 25.752 1.00 91.75 98 GLY A C 1
ATOM 791 O O . GLY A 1 98 ? -13.365 2.727 26.376 1.00 91.75 98 GLY A O 1
ATOM 792 N N . ASN A 1 99 ? -11.428 2.226 25.374 1.00 92.12 99 ASN A N 1
ATOM 793 C CA . ASN A 1 99 ? -10.781 3.494 25.681 1.00 92.12 99 ASN A CA 1
ATOM 794 C C . ASN A 1 99 ? -11.497 4.693 25.046 1.00 92.12 99 ASN A C 1
ATOM 796 O O . ASN A 1 99 ? -12.020 4.638 23.928 1.00 92.12 99 ASN A O 1
ATOM 800 N N . ARG A 1 100 ? -11.415 5.832 25.734 1.00 91.69 100 ARG A N 1
ATOM 801 C CA . ARG A 1 100 ? -11.876 7.132 25.246 1.00 91.69 100 ARG A CA 1
ATOM 802 C C . ARG A 1 100 ? -10.702 7.948 24.705 1.00 91.69 100 ARG A C 1
ATOM 804 O O . ARG A 1 100 ? -9.692 8.106 25.384 1.00 91.69 100 ARG A O 1
ATOM 811 N N . LYS A 1 101 ? -10.860 8.519 23.510 1.00 88.56 101 LYS A N 1
ATOM 812 C CA . LYS A 1 101 ? -9.896 9.418 22.860 1.00 88.56 101 LYS A CA 1
ATOM 813 C C . LYS A 1 101 ? -10.597 10.733 22.508 1.00 88.56 101 LYS A C 1
ATOM 815 O O . LYS A 1 101 ? -11.289 10.840 21.498 1.00 88.56 101 LYS A O 1
ATOM 820 N N . GLY A 1 102 ? -10.443 11.736 23.374 1.00 88.50 102 GLY A N 1
ATOM 821 C CA . GLY A 1 102 ? -11.137 13.022 23.242 1.00 88.50 102 GLY A CA 1
ATOM 822 C C . GLY A 1 102 ? -12.656 12.879 23.400 1.00 88.50 102 GLY A C 1
ATOM 823 O O . GLY A 1 102 ? -13.132 12.366 24.416 1.00 88.50 102 GLY A O 1
ATOM 824 N N . ASP A 1 103 ? -13.419 13.328 22.400 1.00 92.12 103 ASP A N 1
ATOM 825 C CA . ASP A 1 103 ? -14.881 13.155 22.362 1.00 92.12 103 ASP A CA 1
ATOM 826 C C . ASP A 1 103 ? -15.314 11.809 21.757 1.00 92.12 103 ASP A C 1
ATOM 828 O O . ASP A 1 103 ? -16.498 11.505 21.724 1.00 92.12 103 ASP A O 1
ATOM 832 N N . LEU A 1 104 ? -14.395 10.949 21.317 1.00 93.62 104 LEU A N 1
ATOM 833 C CA . LEU A 1 104 ? -14.737 9.639 20.756 1.00 93.62 104 LEU A CA 1
ATOM 834 C C . LEU A 1 104 ? -14.495 8.531 21.783 1.00 93.62 104 LEU A C 1
ATOM 836 O O . LEU A 1 104 ? -13.460 8.498 22.447 1.00 93.62 104 LEU A O 1
ATOM 840 N N . THR A 1 105 ? -15.439 7.603 21.890 1.00 94.00 105 THR A N 1
ATOM 841 C CA . THR A 1 105 ? -15.338 6.407 22.733 1.00 94.00 105 THR A CA 1
ATOM 842 C C . THR A 1 105 ? -15.345 5.165 21.850 1.00 94.00 105 THR A C 1
ATOM 844 O O . THR A 1 105 ? -16.185 5.051 20.955 1.00 94.00 105 THR A O 1
ATOM 847 N N . HIS A 1 106 ? -14.406 4.245 22.081 1.00 93.94 106 HIS A N 1
ATOM 848 C CA . HIS A 1 106 ? -14.376 2.969 21.371 1.00 93.94 106 HIS A CA 1
ATOM 849 C C . HIS A 1 106 ? -15.440 2.022 21.921 1.00 93.94 106 HIS A C 1
ATOM 851 O O . HIS A 1 106 ? -15.679 1.957 23.127 1.00 93.94 106 HIS A O 1
ATOM 857 N N . LEU A 1 107 ? -16.079 1.286 21.022 1.00 94.06 107 LEU A N 1
ATOM 858 C CA . LEU A 1 107 ? -17.196 0.408 21.320 1.00 94.06 107 LEU A CA 1
ATOM 859 C C . LEU A 1 107 ? -16.998 -0.918 20.594 1.00 94.06 107 LEU A C 1
ATOM 861 O O . LEU A 1 107 ? -16.711 -0.934 19.395 1.00 94.06 107 LEU A O 1
ATOM 865 N N . LEU A 1 108 ? -17.204 -2.015 21.313 1.00 93.00 108 LEU A N 1
ATOM 866 C CA . LEU A 1 108 ? -17.311 -3.351 20.750 1.00 93.00 108 LEU A CA 1
ATOM 867 C C . LEU A 1 108 ? -18.721 -3.874 21.006 1.00 93.00 108 LEU A C 1
ATOM 869 O O . LEU A 1 108 ? -19.158 -3.962 22.152 1.00 93.00 108 LEU A O 1
ATOM 873 N N . VAL A 1 109 ? -19.431 -4.220 19.938 1.00 92.06 109 VAL A N 1
ATOM 874 C CA . VAL A 1 109 ? -20.788 -4.760 20.014 1.00 92.06 109 VAL A CA 1
ATOM 875 C C . VAL A 1 109 ? -20.804 -6.178 19.471 1.00 92.06 109 VAL A C 1
ATOM 877 O O . VAL A 1 109 ? -20.456 -6.400 18.315 1.00 92.06 109 VAL A O 1
ATOM 880 N N . ALA A 1 110 ? -21.219 -7.138 20.293 1.00 90.75 110 ALA A N 1
ATOM 881 C CA . ALA A 1 110 ? -21.437 -8.517 19.881 1.00 90.75 110 ALA A CA 1
ATOM 882 C C . ALA A 1 110 ? -22.940 -8.800 19.792 1.00 90.75 110 ALA A C 1
ATOM 884 O O . ALA A 1 110 ? -23.703 -8.500 20.712 1.00 90.75 110 ALA A O 1
ATOM 885 N N . VAL A 1 111 ? -23.370 -9.359 18.665 1.00 91.00 111 VAL A N 1
ATOM 886 C CA . VAL A 1 111 ? -24.784 -9.607 18.360 1.00 91.00 111 VAL A CA 1
ATOM 887 C C . VAL A 1 111 ? -24.915 -10.845 17.475 1.00 91.00 111 VAL A C 1
ATOM 889 O O . VAL A 1 111 ? -23.998 -11.163 16.723 1.00 91.00 111 VAL A O 1
ATOM 892 N N . ALA A 1 112 ? -26.042 -11.555 17.527 1.00 87.75 112 ALA A N 1
ATOM 893 C CA . ALA A 1 112 ? -26.330 -12.634 16.581 1.00 87.75 112 ALA A CA 1
ATOM 894 C C . ALA A 1 112 ? -26.238 -12.144 15.119 1.00 87.75 112 ALA A C 1
ATOM 896 O O . ALA A 1 112 ? -26.662 -11.027 14.797 1.00 87.75 112 ALA A O 1
ATOM 897 N N . SER A 1 113 ? -25.702 -12.970 14.213 1.00 85.56 113 SER A N 1
ATOM 898 C CA . SER A 1 113 ? -25.407 -12.553 12.830 1.00 85.56 113 SER A CA 1
ATOM 899 C C . SER A 1 113 ? -26.632 -12.023 12.067 1.00 85.56 113 SER A C 1
ATOM 901 O O . SER A 1 113 ? -26.507 -11.091 11.275 1.00 85.56 113 SER A O 1
ATOM 903 N N . ASN A 1 114 ? -27.836 -12.529 12.358 1.00 87.00 114 ASN A N 1
ATOM 904 C CA . ASN A 1 114 ? -29.101 -12.068 11.765 1.00 87.00 114 ASN A CA 1
ATOM 905 C C . ASN A 1 114 ? -29.557 -10.668 12.234 1.00 87.00 114 ASN A C 1
ATOM 907 O O . ASN A 1 114 ? -30.488 -10.104 11.661 1.00 87.00 114 ASN A O 1
ATOM 911 N N . LYS A 1 115 ? -28.932 -10.100 13.271 1.00 88.69 115 LYS A N 1
ATOM 912 C CA . LYS A 1 115 ? -29.238 -8.769 13.822 1.00 88.69 115 LYS A CA 1
ATOM 913 C C . LYS A 1 115 ? -28.104 -7.760 13.630 1.00 88.69 115 LYS A C 1
ATOM 915 O O . LYS A 1 115 ? -28.296 -6.580 13.916 1.00 88.69 115 LYS A O 1
ATOM 920 N N . ALA A 1 116 ? -26.960 -8.183 13.089 1.00 88.75 116 ALA A N 1
ATOM 921 C CA . ALA A 1 116 ? -25.800 -7.320 12.860 1.00 88.75 116 ALA A CA 1
ATOM 922 C C . ALA A 1 116 ? -26.131 -6.082 12.012 1.00 88.75 116 ALA A C 1
ATOM 924 O O . ALA A 1 116 ? -25.702 -4.979 12.340 1.00 88.75 116 ALA A O 1
ATOM 925 N N . SER A 1 117 ? -26.954 -6.243 10.971 1.00 90.12 117 SER A N 1
ATOM 926 C CA . SER A 1 117 ? -27.389 -5.127 10.122 1.00 90.12 117 SER A CA 1
ATOM 927 C C . SER A 1 117 ? -28.207 -4.084 10.898 1.00 90.12 117 SER A C 1
ATOM 929 O O . SER A 1 117 ? -27.951 -2.890 10.771 1.00 90.12 117 SER A O 1
ATOM 931 N N . VAL A 1 118 ? -29.122 -4.523 11.772 1.00 91.25 118 VAL A N 1
ATOM 932 C CA . VAL A 1 118 ? -29.952 -3.630 12.604 1.00 91.25 118 VAL A CA 1
ATOM 933 C C . VAL A 1 118 ? -29.089 -2.846 13.596 1.00 91.25 118 VAL A C 1
ATOM 935 O O . VAL A 1 118 ? -29.285 -1.643 13.780 1.00 91.25 118 VAL A O 1
ATOM 938 N N . VAL A 1 119 ? -28.105 -3.512 14.212 1.00 92.25 119 VAL A N 1
ATOM 939 C CA . VAL A 1 119 ? -27.140 -2.867 15.115 1.00 92.25 119 VAL A CA 1
ATOM 940 C C . VAL A 1 119 ? -26.318 -1.820 14.372 1.00 92.25 119 VAL A C 1
ATOM 942 O O . VAL A 1 119 ? -26.246 -0.683 14.830 1.00 92.25 119 VAL A O 1
ATOM 945 N N . LEU A 1 120 ? -25.741 -2.172 13.220 1.00 91.69 120 LEU A N 1
ATOM 946 C CA . LEU A 1 120 ? -24.941 -1.247 12.415 1.00 91.69 120 LEU A CA 1
ATOM 947 C C . LEU A 1 120 ? -25.752 -0.023 11.994 1.00 91.69 120 LEU A C 1
ATOM 949 O O . LEU A 1 120 ? -25.290 1.096 12.181 1.00 91.69 120 LEU A O 1
ATOM 953 N N . GLN A 1 121 ? -26.978 -0.211 11.501 1.00 92.44 121 GLN A N 1
ATOM 954 C CA . GLN A 1 121 ? -27.855 0.902 11.127 1.00 92.44 121 GLN A CA 1
ATOM 955 C C . GLN A 1 121 ? -28.152 1.817 12.322 1.00 92.44 121 GLN A C 1
ATOM 957 O O . GLN A 1 121 ? -28.041 3.036 12.210 1.00 92.44 121 GLN A O 1
ATOM 962 N N . THR A 1 122 ? -28.463 1.235 13.484 1.00 91.94 122 THR A N 1
ATOM 963 C CA . THR A 1 122 ? -28.712 2.000 14.715 1.00 91.94 122 THR A CA 1
ATOM 964 C C . THR A 1 122 ? -27.477 2.795 15.139 1.00 91.94 122 THR A C 1
ATOM 966 O O . THR A 1 122 ? -27.589 3.965 15.495 1.00 91.94 122 THR A O 1
ATOM 969 N N . LEU A 1 123 ? -26.293 2.184 15.084 1.00 93.50 123 LEU A N 1
ATOM 970 C CA . LEU A 1 123 ? -25.033 2.828 15.448 1.00 93.50 123 LEU A CA 1
ATOM 971 C C . LEU A 1 123 ? -24.669 3.959 14.476 1.00 93.50 123 LEU A C 1
ATOM 973 O O . LEU A 1 123 ? -24.268 5.033 14.919 1.00 93.50 123 LEU A O 1
ATOM 977 N N . VAL A 1 124 ? -24.856 3.758 13.169 1.00 93.69 124 VAL A N 1
ATOM 978 C CA . VAL A 1 124 ? -24.577 4.774 12.139 1.00 93.69 124 VAL A CA 1
ATOM 979 C C . VAL A 1 124 ? -25.436 6.027 12.338 1.00 93.69 124 VAL A C 1
ATOM 981 O O . VAL A 1 124 ? -24.921 7.134 12.210 1.00 93.69 124 VAL A O 1
ATOM 984 N N . LEU A 1 125 ? -26.703 5.886 12.752 1.00 94.19 125 LEU A N 1
ATOM 985 C CA . LEU A 1 125 ? -27.565 7.030 13.106 1.00 94.19 125 LEU A CA 1
ATOM 986 C C . LEU A 1 125 ? -27.019 7.864 14.280 1.00 94.19 125 LEU A C 1
ATOM 988 O O . LEU A 1 125 ? -27.370 9.031 14.438 1.00 94.19 125 LEU A O 1
ATOM 992 N N . HIS A 1 126 ? -26.140 7.280 15.093 1.00 93.62 126 HIS A N 1
ATOM 993 C CA . HIS A 1 126 ? -25.485 7.940 16.218 1.00 93.62 126 HIS A CA 1
ATOM 994 C C . HIS A 1 126 ? -24.030 8.337 15.902 1.00 93.62 126 HIS A C 1
ATOM 996 O O . HIS A 1 126 ? -23.233 8.513 16.820 1.00 93.62 126 HIS A O 1
ATOM 1002 N N . ASP A 1 127 ? -23.702 8.527 14.619 1.00 93.06 127 ASP A N 1
ATOM 1003 C CA . ASP A 1 127 ? -22.376 8.899 14.098 1.00 93.06 127 ASP A CA 1
ATOM 1004 C C . ASP A 1 127 ? -21.269 7.870 14.410 1.00 93.06 127 ASP A C 1
ATOM 1006 O O . ASP A 1 127 ? -20.104 8.222 14.612 1.00 93.06 127 ASP A O 1
ATOM 1010 N N . PHE A 1 128 ? -21.613 6.583 14.478 1.00 94.06 128 PHE A N 1
ATOM 1011 C CA . PHE A 1 128 ? -20.620 5.526 14.642 1.00 94.06 128 PHE A CA 1
ATOM 1012 C C . PHE A 1 128 ? -19.755 5.358 13.390 1.00 94.06 128 PHE A C 1
ATOM 1014 O O . PHE A 1 128 ? -20.259 5.282 12.269 1.00 94.06 128 PHE A O 1
ATOM 1021 N N . VAL A 1 129 ? -18.449 5.210 13.598 1.00 92.56 129 VAL A N 1
ATOM 1022 C CA . VAL A 1 129 ? -17.483 4.862 12.553 1.00 92.56 129 VAL A CA 1
ATOM 1023 C C . VAL A 1 129 ? -16.910 3.490 12.871 1.00 92.56 129 VAL A C 1
ATOM 1025 O O . VAL A 1 129 ? -16.272 3.312 13.910 1.00 92.56 129 VAL A O 1
ATOM 1028 N N . GLN A 1 130 ? -17.143 2.530 11.978 1.00 92.31 130 GLN A N 1
ATOM 1029 C CA . GLN A 1 130 ? -16.636 1.170 12.119 1.00 92.31 130 GLN A CA 1
ATOM 1030 C C . GLN A 1 130 ? -15.113 1.133 11.934 1.00 92.31 130 GLN A C 1
ATOM 1032 O O . GLN A 1 130 ? -14.569 1.801 11.055 1.00 92.31 130 GLN A O 1
ATOM 1037 N N . THR A 1 131 ? -14.444 0.334 12.761 1.00 90.31 131 THR A N 1
ATOM 1038 C CA . THR A 1 131 ? -13.017 0.026 12.650 1.00 90.31 131 THR A CA 1
ATOM 1039 C C . THR A 1 131 ? -12.866 -1.343 12.003 1.00 90.31 131 THR A C 1
ATOM 1041 O O . THR A 1 131 ? -13.486 -2.317 12.439 1.00 90.31 131 THR A O 1
ATOM 1044 N N . GLU A 1 132 ? -12.044 -1.424 10.962 1.00 87.81 132 GLU A N 1
ATOM 1045 C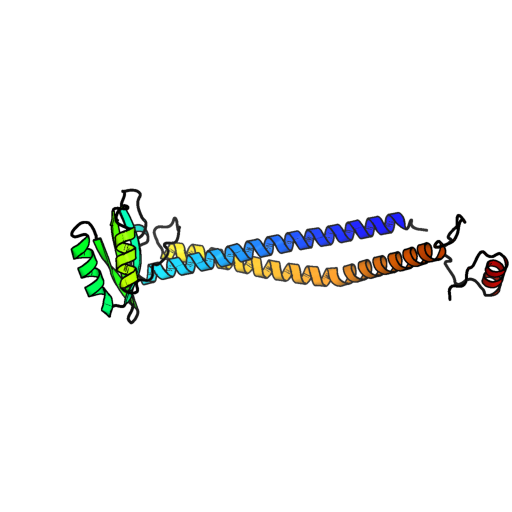 CA . GLU A 1 132 ? -11.703 -2.697 10.331 1.00 87.81 132 GLU A CA 1
ATOM 1046 C C . GLU A 1 132 ? -10.814 -3.536 11.254 1.00 87.81 132 GLU A C 1
ATOM 1048 O O . GLU A 1 132 ? -9.945 -3.024 11.960 1.00 87.81 132 GLU A O 1
ATOM 1053 N N . ILE A 1 133 ? -11.040 -4.848 11.252 1.00 85.06 133 ILE A N 1
ATOM 1054 C CA . ILE A 1 133 ? -10.261 -5.791 12.053 1.00 85.06 133 ILE A CA 1
ATOM 1055 C C . ILE A 1 133 ? -9.188 -6.383 11.129 1.00 85.06 133 ILE A C 1
ATOM 1057 O O . ILE A 1 133 ? -9.549 -7.018 10.135 1.00 85.06 133 ILE A O 1
ATOM 1061 N N . PRO A 1 134 ? -7.886 -6.199 11.418 1.00 84.06 134 PRO A N 1
ATOM 1062 C CA . PRO A 1 134 ? -6.823 -6.742 10.601 1.00 84.06 134 PRO A CA 1
ATOM 1063 C C . PRO A 1 134 ? -6.806 -8.264 10.713 1.00 84.06 134 PRO A C 1
ATOM 1065 O O . PRO A 1 134 ? -7.054 -8.846 11.776 1.00 84.06 134 PRO A O 1
ATOM 1068 N N . ASN A 1 135 ? -6.482 -8.919 9.604 1.00 82.19 135 ASN A N 1
ATOM 1069 C CA . ASN A 1 135 ? -6.344 -10.364 9.574 1.00 82.19 135 ASN A CA 1
ATOM 1070 C C . ASN A 1 135 ? -4.928 -10.768 10.005 1.00 82.19 135 ASN A C 1
ATOM 1072 O O . ASN A 1 135 ? -4.067 -10.987 9.160 1.00 82.19 135 ASN A O 1
ATOM 1076 N N . VAL A 1 136 ? -4.687 -10.821 11.318 1.00 80.19 136 VAL A N 1
ATOM 1077 C CA . VAL A 1 136 ? -3.375 -11.171 11.885 1.00 80.19 136 VAL A CA 1
ATOM 1078 C C . VAL A 1 136 ? -3.464 -12.480 12.654 1.00 80.19 136 VAL A C 1
ATOM 1080 O O . VAL A 1 136 ? -4.326 -12.636 13.515 1.00 80.19 136 VAL A O 1
ATOM 1083 N N . ASP A 1 137 ? -2.567 -13.421 12.380 1.00 76.00 137 ASP A N 1
ATOM 1084 C CA . ASP A 1 137 ? -2.575 -14.739 13.029 1.00 76.00 137 ASP A CA 1
ATOM 1085 C C . ASP A 1 137 ? -2.046 -14.711 14.467 1.00 76.00 137 ASP A C 1
ATOM 1087 O O . ASP A 1 137 ? -2.379 -15.582 15.272 1.00 76.00 137 ASP A O 1
ATOM 1091 N N . GLN A 1 138 ? -1.272 -13.685 14.823 1.00 80.38 138 GLN A N 1
ATOM 1092 C CA . GLN A 1 138 ? -0.729 -13.530 16.167 1.00 80.38 138 GLN A CA 1
ATOM 1093 C C . GLN A 1 138 ? -1.774 -12.976 17.154 1.00 80.38 138 GLN A C 1
ATOM 1095 O O . GLN A 1 138 ? -2.364 -11.924 16.900 1.00 80.38 138 GLN A O 1
ATOM 1100 N N . PRO A 1 139 ? -1.974 -13.632 18.316 1.00 79.19 139 PRO A N 1
ATOM 1101 C CA . PRO A 1 139 ? -2.901 -13.159 19.345 1.00 79.19 139 PRO A CA 1
ATOM 1102 C C . PRO A 1 139 ? -2.365 -11.946 20.121 1.00 79.19 139 PRO A C 1
ATOM 1104 O O . PRO A 1 139 ? -3.146 -11.146 20.633 1.00 79.19 139 PRO A O 1
ATOM 1107 N N . ASP A 1 140 ? -1.042 -11.794 20.218 1.00 87.81 140 ASP A N 1
ATOM 1108 C CA . ASP A 1 140 ? -0.424 -10.607 20.806 1.00 87.81 140 ASP A CA 1
ATOM 1109 C C . ASP A 1 140 ? -0.251 -9.522 19.739 1.00 87.81 140 ASP A C 1
ATOM 1111 O O . ASP A 1 140 ? 0.606 -9.614 18.859 1.00 87.81 140 ASP A O 1
ATOM 1115 N N . LEU A 1 141 ? -1.058 -8.467 19.852 1.00 86.44 141 LEU A N 1
ATOM 1116 C CA . LEU A 1 141 ? -1.035 -7.320 18.948 1.00 86.44 141 LEU A CA 1
ATOM 1117 C C . LEU A 1 141 ? 0.281 -6.539 18.991 1.00 86.44 141 LEU A C 1
ATOM 1119 O O . LEU A 1 141 ? 0.655 -5.945 17.983 1.00 86.44 141 LEU A O 1
ATOM 1123 N N . LYS A 1 142 ? 0.994 -6.520 20.124 1.00 89.50 142 LYS A N 1
ATOM 1124 C CA . LYS A 1 142 ? 2.295 -5.839 20.212 1.00 89.50 142 LYS A CA 1
ATOM 1125 C C . LYS A 1 142 ? 3.374 -6.635 19.488 1.00 89.50 142 LYS A C 1
ATOM 1127 O O . LYS A 1 142 ? 4.188 -6.040 18.784 1.00 89.50 142 LYS A O 1
ATOM 1132 N N . ALA A 1 143 ? 3.355 -7.960 19.626 1.00 89.94 143 ALA A N 1
ATOM 1133 C CA . ALA A 1 143 ? 4.228 -8.842 18.858 1.00 89.94 143 ALA A CA 1
ATOM 1134 C C . ALA A 1 143 ? 3.926 -8.746 17.354 1.00 89.94 143 ALA A C 1
ATOM 1136 O O . ALA A 1 143 ? 4.844 -8.516 16.570 1.00 89.94 143 ALA A O 1
ATOM 1137 N N . ALA A 1 144 ? 2.644 -8.795 16.975 1.00 88.56 144 ALA A N 1
ATOM 1138 C CA . ALA A 1 144 ? 2.197 -8.620 15.594 1.00 88.56 144 ALA A CA 1
ATOM 1139 C C . ALA A 1 144 ? 2.664 -7.290 14.996 1.00 88.56 144 ALA A C 1
ATOM 1141 O O . ALA A 1 144 ? 3.205 -7.255 13.894 1.00 88.56 144 ALA A O 1
ATOM 1142 N N . LEU A 1 145 ? 2.517 -6.195 15.748 1.00 91.81 145 LEU A N 1
ATOM 1143 C CA . LEU A 1 145 ? 2.991 -4.876 15.340 1.00 91.81 145 LEU A CA 1
ATOM 1144 C C . LEU A 1 145 ? 4.503 -4.868 15.084 1.00 91.81 145 LEU A C 1
ATOM 1146 O O . LEU A 1 145 ? 4.951 -4.281 14.103 1.00 91.81 145 LEU A O 1
ATOM 1150 N N . ALA A 1 146 ? 5.289 -5.509 15.954 1.00 91.88 146 ALA A N 1
ATOM 1151 C CA . ALA A 1 146 ? 6.737 -5.587 15.802 1.00 91.88 146 ALA A CA 1
ATOM 1152 C C . ALA A 1 146 ? 7.138 -6.406 14.564 1.00 91.88 146 ALA A C 1
ATOM 1154 O O . ALA A 1 146 ? 8.012 -5.977 13.812 1.00 91.88 146 ALA A O 1
ATOM 1155 N N . THR A 1 147 ? 6.477 -7.542 14.321 1.00 91.31 147 THR A N 1
ATOM 1156 C CA . THR A 1 147 ? 6.716 -8.381 13.138 1.00 91.31 147 THR A CA 1
ATOM 1157 C C . THR A 1 147 ? 6.365 -7.645 11.845 1.00 91.31 147 THR A C 1
ATOM 1159 O O . THR A 1 147 ? 7.196 -7.592 10.939 1.00 91.31 147 THR A O 1
ATOM 1162 N N . GLU A 1 148 ? 5.195 -7.009 11.774 1.00 91.12 148 GLU A N 1
ATOM 1163 C CA . GLU A 1 148 ? 4.779 -6.222 10.606 1.00 91.12 148 GLU A CA 1
ATOM 1164 C C . GLU A 1 148 ? 5.687 -5.005 10.378 1.00 91.12 148 GLU A C 1
ATOM 1166 O O . GLU A 1 148 ? 6.080 -4.719 9.247 1.00 91.12 148 GLU A O 1
ATOM 1171 N N . ALA A 1 149 ? 6.095 -4.304 11.443 1.00 92.19 149 ALA A N 1
ATOM 1172 C CA . ALA A 1 149 ? 7.029 -3.183 11.339 1.00 92.19 149 ALA A CA 1
ATOM 1173 C C . ALA A 1 149 ? 8.408 -3.630 10.834 1.00 92.19 149 ALA A C 1
ATOM 1175 O O . ALA A 1 149 ? 8.976 -2.987 9.951 1.00 92.19 149 ALA A O 1
ATOM 1176 N N . GLN A 1 150 ? 8.925 -4.753 11.338 1.00 93.62 150 GLN A N 1
ATOM 1177 C CA . GLN A 1 150 ? 10.185 -5.324 10.869 1.00 93.62 150 GLN A CA 1
ATOM 1178 C C . GLN A 1 150 ? 10.092 -5.766 9.402 1.00 93.62 150 GLN A C 1
ATOM 1180 O O . GLN A 1 150 ? 11.015 -5.501 8.628 1.00 93.62 150 GLN A O 1
ATOM 1185 N N . GLY A 1 151 ? 8.984 -6.402 9.010 1.00 91.06 151 GLY A N 1
ATOM 1186 C CA . GLY A 1 151 ? 8.704 -6.779 7.625 1.00 91.06 151 GLY A CA 1
ATOM 1187 C C . GLY A 1 151 ? 8.672 -5.563 6.700 1.00 91.06 151 GLY A C 1
ATOM 1188 O O . GLY A 1 151 ? 9.401 -5.525 5.707 1.00 91.06 151 GLY A O 1
ATOM 1189 N N . ARG A 1 152 ? 7.922 -4.520 7.081 1.00 94.38 152 ARG A N 1
ATOM 1190 C CA . ARG A 1 152 ? 7.854 -3.238 6.366 1.00 94.38 152 ARG A CA 1
ATOM 1191 C C . ARG A 1 152 ? 9.230 -2.600 6.208 1.00 94.38 152 ARG A C 1
ATOM 1193 O O . ARG A 1 152 ? 9.568 -2.153 5.118 1.00 94.38 152 ARG A O 1
ATOM 1200 N N . ASP A 1 153 ? 10.023 -2.537 7.274 1.00 94.31 153 ASP A N 1
ATOM 1201 C CA . ASP A 1 153 ? 11.346 -1.909 7.236 1.00 94.31 153 ASP A CA 1
ATOM 1202 C C . ASP A 1 153 ? 12.321 -2.709 6.361 1.00 94.31 153 ASP A C 1
ATOM 1204 O O . ASP A 1 153 ? 13.124 -2.128 5.627 1.00 94.31 153 ASP A O 1
ATOM 1208 N N . GLY A 1 154 ? 12.226 -4.042 6.387 1.00 94.88 154 GLY A N 1
ATOM 1209 C CA . GLY A 1 154 ? 12.950 -4.923 5.475 1.00 94.88 154 GLY A CA 1
ATOM 1210 C C . GLY A 1 154 ? 12.575 -4.675 4.012 1.00 94.88 154 GLY A C 1
ATOM 1211 O O . GLY A 1 154 ? 13.459 -4.437 3.186 1.00 94.88 154 GLY A O 1
ATOM 1212 N N . ALA A 1 155 ? 11.277 -4.664 3.702 1.00 93.12 155 ALA A N 1
ATOM 1213 C CA . ALA A 1 155 ? 10.761 -4.397 2.361 1.00 93.12 155 ALA A CA 1
ATOM 1214 C C . ALA A 1 155 ? 11.117 -2.980 1.879 1.00 93.12 155 ALA A C 1
ATOM 1216 O O . ALA A 1 155 ? 11.556 -2.812 0.744 1.00 93.12 155 ALA A O 1
ATOM 1217 N N . SER A 1 156 ? 11.041 -1.970 2.751 1.00 94.25 156 SER A N 1
ATOM 1218 C CA . SER A 1 156 ? 11.424 -0.587 2.438 1.00 94.25 156 SER A CA 1
ATOM 1219 C C . SER A 1 156 ? 12.908 -0.474 2.091 1.00 94.25 156 SER A C 1
ATOM 1221 O O . SER A 1 156 ? 13.257 0.147 1.092 1.00 94.25 156 SER A O 1
ATOM 1223 N N . LYS A 1 157 ? 13.796 -1.128 2.851 1.00 95.94 157 LYS A N 1
ATOM 1224 C CA . LYS A 1 157 ? 15.232 -1.155 2.526 1.00 95.94 157 LYS A CA 1
ATOM 1225 C C . LYS A 1 157 ? 15.498 -1.826 1.180 1.00 95.94 157 LYS A C 1
ATOM 1227 O O . LYS A 1 157 ? 16.330 -1.351 0.409 1.00 95.94 157 LYS A O 1
ATOM 1232 N N . GLN A 1 158 ? 14.800 -2.925 0.885 1.00 95.06 158 GLN A N 1
ATOM 1233 C CA . GLN A 1 158 ? 14.907 -3.591 -0.415 1.00 95.06 158 GLN A CA 1
ATOM 1234 C C . GLN A 1 158 ? 14.371 -2.718 -1.552 1.00 95.06 158 GLN A C 1
ATOM 1236 O O . GLN A 1 158 ? 14.966 -2.699 -2.629 1.00 95.06 158 GLN A O 1
ATOM 1241 N N . LEU A 1 159 ? 13.289 -1.979 -1.311 1.00 95.31 159 LEU A N 1
ATOM 1242 C CA . LEU A 1 159 ? 12.703 -1.042 -2.259 1.00 95.31 159 LEU A CA 1
ATOM 1243 C C . LEU A 1 159 ? 13.672 0.095 -2.584 1.00 95.31 159 LEU A C 1
ATOM 1245 O O . LEU A 1 159 ? 13.905 0.379 -3.757 1.00 95.31 159 LEU A O 1
ATOM 1249 N N . ASP A 1 160 ? 14.276 0.706 -1.565 1.00 94.94 160 ASP A N 1
ATOM 1250 C CA . ASP A 1 160 ? 15.245 1.790 -1.737 1.00 94.94 160 ASP A CA 1
ATOM 1251 C C . ASP A 1 160 ? 16.484 1.308 -2.497 1.00 94.94 160 ASP A C 1
ATOM 1253 O O . ASP A 1 160 ? 16.925 1.953 -3.452 1.00 94.94 160 ASP A O 1
ATOM 1257 N N . ALA A 1 161 ? 16.998 0.123 -2.149 1.00 95.12 161 ALA A N 1
ATOM 1258 C CA . ALA A 1 161 ? 18.091 -0.509 -2.880 1.00 95.12 161 ALA A CA 1
ATOM 1259 C C . ALA A 1 161 ? 17.705 -0.834 -4.335 1.00 95.12 161 ALA A C 1
ATOM 1261 O O . ALA A 1 161 ? 18.508 -0.633 -5.246 1.00 95.12 161 ALA A O 1
ATOM 1262 N N . GLY A 1 162 ? 16.479 -1.310 -4.575 1.00 93.62 162 GLY A N 1
ATOM 1263 C CA . GLY A 1 162 ? 15.950 -1.579 -5.913 1.00 93.62 162 GLY A CA 1
ATOM 1264 C C . GLY A 1 162 ? 15.839 -0.310 -6.759 1.00 93.62 162 GLY A C 1
ATOM 1265 O O . GLY A 1 162 ? 16.307 -0.286 -7.896 1.00 93.62 162 GLY A O 1
ATOM 1266 N N . LYS A 1 163 ? 15.303 0.774 -6.188 1.00 94.50 163 LYS A N 1
ATOM 1267 C CA . LYS A 1 163 ? 15.217 2.091 -6.837 1.00 94.50 163 LYS A CA 1
ATOM 1268 C C . LYS A 1 163 ? 16.597 2.663 -7.148 1.00 94.50 163 LYS A C 1
ATOM 1270 O O . LYS A 1 163 ? 16.788 3.213 -8.230 1.00 94.50 163 LYS A O 1
ATOM 1275 N N . ALA A 1 164 ? 17.555 2.522 -6.233 1.00 94.94 164 ALA A N 1
ATOM 1276 C CA . ALA A 1 164 ? 18.933 2.947 -6.458 1.00 94.94 164 ALA A CA 1
ATOM 1277 C C . ALA A 1 164 ? 19.575 2.174 -7.620 1.00 94.94 164 ALA A C 1
ATOM 1279 O O . ALA A 1 164 ? 20.089 2.798 -8.546 1.00 94.94 164 ALA A O 1
ATOM 1280 N N . LYS A 1 165 ? 19.450 0.839 -7.631 1.00 93.31 165 LYS A N 1
ATOM 1281 C CA . LYS A 1 165 ? 19.940 -0.011 -8.729 1.00 93.31 165 LYS A CA 1
ATOM 1282 C C . LYS A 1 165 ? 19.301 0.335 -10.069 1.00 93.31 165 LYS A C 1
ATOM 1284 O O . LYS A 1 165 ? 20.009 0.426 -11.062 1.00 93.31 165 LYS A O 1
ATOM 1289 N N . LEU A 1 166 ? 17.987 0.568 -10.108 1.00 93.81 166 LEU A N 1
ATOM 1290 C CA . LEU A 1 166 ? 17.307 0.960 -11.344 1.00 93.81 166 LEU A CA 1
ATOM 1291 C C . LEU A 1 166 ? 17.798 2.323 -11.852 1.00 93.81 166 LEU A C 1
ATOM 1293 O O . LEU A 1 166 ? 17.995 2.492 -13.051 1.00 93.81 166 LEU A O 1
ATOM 1297 N N . ARG A 1 167 ? 18.027 3.295 -10.960 1.00 93.81 167 ARG A N 1
ATOM 1298 C CA . ARG A 1 167 ? 18.598 4.597 -11.344 1.00 93.81 167 ARG A CA 1
ATOM 1299 C C . ARG A 1 167 ? 20.008 4.458 -11.903 1.00 93.81 167 ARG A C 1
ATOM 1301 O O . ARG A 1 167 ? 20.311 5.077 -12.917 1.00 93.81 167 ARG A O 1
ATOM 1308 N N . GLU A 1 168 ? 20.848 3.656 -11.259 1.00 93.88 168 GLU A N 1
ATOM 1309 C CA . GLU A 1 168 ? 22.206 3.382 -11.730 1.00 93.88 168 GLU A CA 1
ATOM 1310 C C . GLU A 1 168 ? 22.191 2.682 -13.094 1.00 93.88 168 GLU A C 1
ATOM 1312 O O . GLU A 1 168 ? 22.871 3.129 -14.016 1.00 93.88 168 GLU A O 1
ATOM 1317 N N . PHE A 1 169 ? 21.341 1.666 -13.258 1.00 93.12 169 PHE A N 1
ATOM 1318 C CA . PHE A 1 169 ? 21.121 0.984 -14.531 1.00 93.12 169 PHE A CA 1
ATOM 1319 C C . PHE A 1 169 ? 20.703 1.961 -15.636 1.00 93.12 169 PHE A C 1
ATOM 1321 O O . PHE A 1 169 ? 21.286 1.954 -16.718 1.00 93.12 169 PHE A O 1
ATOM 1328 N N . LEU A 1 170 ? 19.738 2.847 -15.366 1.00 90.69 170 LEU A N 1
ATOM 1329 C CA . LEU A 1 170 ? 19.294 3.854 -16.332 1.00 90.69 170 LEU A CA 1
ATOM 1330 C C . LEU A 1 170 ? 20.417 4.826 -16.705 1.00 90.69 170 LEU A C 1
ATOM 1332 O O . LEU A 1 170 ? 20.548 5.177 -17.874 1.00 90.69 170 LEU A O 1
ATOM 1336 N N . LEU A 1 171 ? 21.240 5.237 -15.738 1.00 90.69 171 LEU A N 1
ATOM 1337 C CA . LEU A 1 171 ? 22.365 6.135 -15.984 1.00 90.69 171 LEU A CA 1
ATOM 1338 C C . LEU A 1 171 ? 23.434 5.473 -16.865 1.00 90.69 171 LEU A C 1
ATOM 1340 O O . LEU A 1 171 ? 23.874 6.077 -17.839 1.00 90.69 171 LEU A O 1
ATOM 1344 N N . GLN A 1 172 ? 23.794 4.222 -16.569 1.00 90.12 172 GLN A N 1
ATOM 1345 C CA . GLN A 1 172 ? 24.759 3.442 -17.353 1.00 90.12 172 GLN A CA 1
ATOM 1346 C C . GLN A 1 172 ? 24.242 3.126 -18.762 1.00 90.12 172 GLN A C 1
ATOM 1348 O O . GLN A 1 172 ? 25.004 3.102 -19.726 1.00 90.12 172 GLN A O 1
ATOM 1353 N N . THR A 1 173 ? 22.936 2.905 -18.892 1.00 91.25 173 THR A N 1
ATOM 1354 C CA . THR A 1 173 ? 22.323 2.459 -20.147 1.00 91.25 173 THR A CA 1
ATOM 1355 C C . THR A 1 173 ? 21.891 3.621 -21.046 1.00 91.25 173 THR A C 1
ATOM 1357 O O . THR A 1 173 ? 21.722 3.433 -22.248 1.00 91.25 173 THR A O 1
ATOM 1360 N N . SER A 1 174 ? 21.761 4.835 -20.500 1.00 88.75 174 SER A N 1
ATOM 1361 C CA . SER A 1 174 ? 21.344 6.045 -21.227 1.00 88.75 174 SER A CA 1
ATOM 1362 C C . SER A 1 174 ? 22.217 6.338 -22.448 1.00 88.75 174 SER A C 1
ATOM 1364 O O . SER A 1 174 ? 21.704 6.495 -23.554 1.00 88.75 174 SER A O 1
ATOM 1366 N N . GLU A 1 175 ? 23.543 6.332 -22.282 1.00 87.25 175 GLU A N 1
ATOM 1367 C CA . GLU A 1 175 ? 24.470 6.571 -23.394 1.00 87.25 175 GLU A CA 1
ATOM 1368 C C . GLU A 1 175 ? 24.297 5.517 -24.493 1.00 87.25 175 GLU A C 1
ATOM 1370 O O . GLU A 1 175 ? 24.257 5.837 -25.683 1.00 87.25 175 GLU A O 1
ATOM 1375 N N . ARG A 1 176 ? 24.110 4.255 -24.094 1.00 85.31 176 ARG A N 1
ATOM 1376 C CA . ARG A 1 176 ? 23.916 3.154 -25.035 1.00 85.31 176 ARG A CA 1
ATOM 1377 C C . ARG A 1 176 ? 22.589 3.257 -25.782 1.00 85.31 176 ARG A C 1
ATOM 1379 O O . ARG A 1 176 ? 22.550 2.985 -26.979 1.00 85.31 176 ARG A O 1
ATOM 1386 N N . LEU A 1 177 ? 21.519 3.657 -25.101 1.00 87.19 177 LEU A N 1
ATOM 1387 C CA . LEU A 1 177 ? 20.207 3.880 -25.708 1.00 87.19 177 LEU A CA 1
ATOM 1388 C C . LEU A 1 177 ? 20.232 5.037 -26.705 1.00 87.19 177 LEU A C 1
ATOM 1390 O O . LEU A 1 177 ? 19.654 4.897 -27.778 1.00 87.19 177 LEU A O 1
ATOM 1394 N N . ASN A 1 178 ? 20.940 6.125 -26.394 1.00 86.69 178 ASN A N 1
ATOM 1395 C CA . ASN A 1 178 ? 21.119 7.239 -27.327 1.00 86.69 178 ASN A CA 1
ATOM 1396 C C . ASN A 1 178 ? 21.851 6.781 -28.595 1.00 86.69 178 ASN A C 1
ATOM 1398 O O . ASN A 1 178 ? 21.352 6.998 -29.692 1.00 86.69 178 ASN A O 1
ATOM 1402 N N . GLN A 1 179 ? 22.951 6.032 -28.456 1.00 85.56 179 GLN A N 1
ATOM 1403 C CA . GLN A 1 179 ? 23.661 5.460 -29.609 1.00 85.56 179 GLN A CA 1
ATOM 1404 C C . GLN A 1 179 ? 22.757 4.556 -30.466 1.00 85.56 179 GLN A C 1
ATOM 1406 O O . GLN A 1 179 ? 22.808 4.596 -31.692 1.00 85.56 179 GLN A O 1
ATOM 1411 N N . LEU A 1 180 ? 21.929 3.720 -29.833 1.00 82.75 180 LEU A N 1
ATOM 1412 C CA . LEU A 1 180 ? 20.993 2.837 -30.536 1.00 82.75 180 LEU A CA 1
ATOM 1413 C C . LEU A 1 180 ? 19.868 3.623 -31.230 1.00 82.75 180 LEU A C 1
ATOM 1415 O O . LEU A 1 180 ? 19.433 3.235 -32.319 1.00 82.75 180 LEU A O 1
ATOM 1419 N N . ALA A 1 181 ? 19.413 4.723 -30.629 1.00 83.31 181 ALA A N 1
ATOM 1420 C CA . ALA A 1 181 ? 18.434 5.628 -31.220 1.00 83.31 181 ALA A CA 1
ATOM 1421 C C . ALA A 1 181 ? 19.006 6.352 -32.448 1.00 83.31 181 ALA A C 1
ATOM 1423 O O . ALA A 1 181 ? 18.352 6.352 -33.491 1.00 83.31 181 ALA A O 1
ATOM 1424 N N . ASP A 1 182 ? 20.236 6.863 -32.359 1.00 83.94 182 ASP A N 1
ATOM 1425 C CA . ASP A 1 182 ? 20.934 7.516 -33.472 1.00 83.94 182 ASP A CA 1
ATO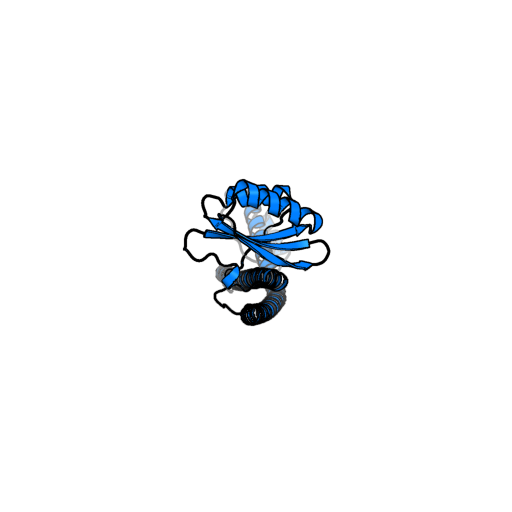M 1426 C C . ASP A 1 182 ? 21.085 6.558 -34.663 1.00 83.94 182 ASP A C 1
ATOM 1428 O O . ASP A 1 182 ? 20.669 6.880 -35.775 1.00 83.94 182 ASP A O 1
ATOM 1432 N N . ILE A 1 183 ? 21.562 5.328 -34.421 1.00 79.56 183 ILE A N 1
ATOM 1433 C CA . ILE A 1 183 ? 21.681 4.282 -35.456 1.00 79.56 183 ILE A CA 1
ATOM 1434 C C . ILE A 1 183 ? 20.324 3.992 -36.113 1.00 79.56 183 ILE A C 1
ATOM 1436 O O . ILE A 1 183 ? 20.228 3.843 -37.333 1.00 79.56 183 ILE A O 1
ATOM 1440 N N . SER A 1 184 ? 19.260 3.904 -35.312 1.00 75.31 184 SER A N 1
ATOM 1441 C CA . SER A 1 184 ? 17.910 3.642 -35.822 1.00 75.31 184 SER A CA 1
ATOM 1442 C C . SER A 1 184 ? 17.394 4.805 -36.675 1.00 75.31 184 SER A C 1
ATOM 1444 O O . SER A 1 184 ? 16.768 4.585 -37.713 1.00 75.31 184 SER A O 1
ATOM 1446 N N . GLN A 1 185 ? 17.674 6.045 -36.268 1.00 78.69 185 GLN A N 1
ATOM 1447 C CA . GLN A 1 185 ? 17.299 7.246 -37.004 1.00 78.69 185 GLN A CA 1
ATOM 1448 C C . GLN A 1 185 ? 18.066 7.366 -38.326 1.00 78.69 185 GLN A C 1
ATOM 1450 O O . GLN A 1 185 ? 17.446 7.623 -39.358 1.00 78.69 185 GLN A O 1
ATOM 1455 N N . GLU A 1 186 ? 19.378 7.127 -38.324 1.00 78.75 186 GLU A N 1
ATOM 1456 C CA . GLU A 1 186 ? 20.201 7.093 -39.539 1.00 78.75 186 GLU A CA 1
ATOM 1457 C C . GLU A 1 186 ? 19.688 6.046 -40.535 1.00 78.75 186 GLU A C 1
ATOM 1459 O O . GLU A 1 186 ? 19.488 6.352 -41.713 1.00 78.75 186 GLU A O 1
ATOM 1464 N N . ALA A 1 187 ? 19.392 4.830 -40.062 1.00 74.69 187 ALA A N 1
ATOM 1465 C CA . ALA A 1 187 ? 18.846 3.764 -40.898 1.00 74.69 187 ALA A CA 1
ATOM 1466 C C . ALA A 1 187 ? 17.480 4.138 -41.502 1.00 74.69 187 ALA A C 1
ATOM 1468 O O . ALA A 1 187 ? 17.232 3.884 -42.681 1.00 74.69 187 ALA A O 1
ATOM 1469 N N . LEU A 1 188 ? 16.600 4.780 -40.725 1.00 73.62 188 LEU A N 1
ATOM 1470 C CA . LEU A 1 188 ? 15.302 5.259 -41.210 1.00 73.62 188 LEU A CA 1
ATOM 1471 C C . LEU A 1 188 ? 15.437 6.377 -42.249 1.00 73.62 188 LEU A C 1
ATOM 1473 O O . LEU A 1 188 ? 14.689 6.384 -43.227 1.00 73.62 188 LEU A O 1
ATOM 1477 N N . ILE A 1 189 ? 16.368 7.315 -42.054 1.00 73.06 189 ILE A N 1
ATOM 1478 C CA . ILE A 1 189 ? 16.652 8.381 -43.026 1.00 73.06 189 ILE A CA 1
ATOM 1479 C C . ILE A 1 189 ? 17.149 7.768 -44.336 1.00 73.06 189 ILE A C 1
ATOM 1481 O O . ILE A 1 189 ? 16.637 8.114 -45.400 1.00 73.06 189 ILE A O 1
ATOM 1485 N N . PHE A 1 190 ? 18.081 6.816 -44.257 1.00 71.69 190 PHE A N 1
ATOM 1486 C CA . PHE A 1 190 ? 18.591 6.102 -45.424 1.00 71.69 190 PHE A CA 1
ATOM 1487 C C . PHE A 1 190 ? 17.477 5.357 -46.173 1.00 71.69 190 PHE A C 1
ATOM 1489 O O . PHE A 1 190 ? 17.319 5.537 -47.378 1.00 71.69 190 PHE A O 1
ATOM 1496 N N . LEU A 1 191 ? 16.648 4.584 -45.462 1.00 68.12 191 LEU A N 1
ATOM 1497 C CA . LEU A 1 191 ? 15.512 3.873 -46.059 1.00 68.12 191 LEU A CA 1
ATOM 1498 C C . LEU A 1 191 ? 14.513 4.830 -46.718 1.00 68.12 191 LEU A C 1
ATOM 1500 O O . LEU A 1 191 ? 14.046 4.559 -47.820 1.00 68.12 191 LEU A O 1
ATOM 1504 N N . ARG A 1 192 ? 14.204 5.967 -46.082 1.00 68.12 192 ARG A N 1
ATOM 1505 C CA . ARG A 1 192 ? 13.336 6.996 -46.677 1.00 68.12 192 ARG A CA 1
ATOM 1506 C C . ARG A 1 192 ? 13.928 7.593 -47.947 1.00 68.12 192 ARG A C 1
ATOM 1508 O O . ARG A 1 192 ? 13.178 7.810 -48.891 1.00 68.12 192 ARG A O 1
ATOM 1515 N N . ALA A 1 193 ? 15.232 7.864 -47.974 1.00 67.75 193 ALA A N 1
ATOM 1516 C CA . ALA A 1 193 ? 15.904 8.371 -49.166 1.00 67.75 193 ALA A CA 1
ATOM 1517 C C . ALA A 1 193 ? 15.818 7.356 -50.316 1.00 67.75 193 ALA A C 1
ATOM 1519 O O . ALA A 1 193 ? 15.408 7.718 -51.413 1.00 67.75 193 ALA A O 1
ATOM 1520 N N . VAL A 1 194 ? 16.096 6.078 -50.037 1.00 66.00 194 VAL A N 1
ATOM 1521 C CA . VAL A 1 194 ? 15.968 4.990 -51.021 1.00 66.00 194 VAL A CA 1
ATOM 1522 C C . VAL A 1 194 ? 14.539 4.881 -51.558 1.00 66.00 194 VAL A C 1
ATOM 1524 O O . VAL A 1 194 ? 14.351 4.801 -52.767 1.00 66.00 194 VAL A O 1
ATOM 1527 N N . LEU A 1 195 ? 13.531 4.910 -50.681 1.00 65.75 195 LEU A N 1
ATOM 1528 C CA . LEU A 1 195 ? 12.126 4.821 -51.087 1.00 65.75 195 LEU A CA 1
ATOM 1529 C C . LEU A 1 195 ? 11.690 6.018 -51.942 1.00 65.75 195 LEU A C 1
ATOM 1531 O O . LEU A 1 195 ? 11.068 5.808 -52.974 1.00 65.75 195 LEU A O 1
ATOM 1535 N N . ARG A 1 196 ? 12.061 7.249 -51.564 1.00 68.00 196 ARG A N 1
ATOM 1536 C CA . ARG A 1 196 ? 11.753 8.461 -52.348 1.00 68.00 196 ARG A CA 1
ATOM 1537 C C . ARG A 1 196 ? 12.400 8.462 -53.727 1.00 68.00 196 ARG A C 1
ATOM 1539 O O . ARG A 1 196 ? 11.792 8.928 -54.675 1.00 68.00 196 ARG A O 1
ATOM 1546 N N . MET A 1 197 ? 13.619 7.941 -53.853 1.00 64.00 197 MET A N 1
ATOM 1547 C CA . MET A 1 197 ? 14.273 7.810 -55.162 1.00 64.00 197 MET A CA 1
ATOM 1548 C C . MET A 1 197 ? 13.599 6.749 -56.051 1.00 64.00 197 MET A C 1
ATOM 1550 O O . MET A 1 197 ? 13.762 6.777 -57.268 1.00 64.00 197 MET A O 1
ATOM 1554 N N . GLY A 1 198 ? 12.859 5.812 -55.450 1.00 59.38 198 GLY A N 1
ATOM 1555 C CA . GLY A 1 198 ? 12.074 4.793 -56.147 1.00 59.38 198 GLY A CA 1
ATOM 1556 C C . GLY A 1 198 ? 10.625 5.195 -56.448 1.00 59.38 198 GLY A C 1
ATOM 1557 O O . GLY A 1 198 ? 9.990 4.542 -57.276 1.00 59.38 198 GLY A O 1
ATOM 1558 N N . GLU A 1 199 ? 10.092 6.242 -55.805 1.00 58.97 199 GLU A N 1
ATOM 1559 C CA . GLU A 1 199 ? 8.781 6.804 -56.146 1.00 58.97 199 GLU A CA 1
ATOM 1560 C C . GLU A 1 199 ? 8.843 7.295 -57.606 1.00 58.97 199 GLU A C 1
ATOM 1562 O O . GLU A 1 199 ? 9.697 8.096 -57.970 1.00 58.97 199 GLU A O 1
ATOM 1567 N N . ASP A 1 200 ? 7.984 6.730 -58.458 1.00 54.41 200 ASP A N 1
ATOM 1568 C CA . ASP A 1 200 ? 7.852 7.010 -59.899 1.00 54.41 200 ASP A CA 1
ATOM 1569 C C . ASP A 1 200 ? 8.895 6.396 -60.860 1.00 54.41 200 ASP A C 1
ATOM 1571 O O . ASP A 1 200 ? 8.905 6.735 -62.047 1.00 54.41 200 ASP A O 1
ATOM 1575 N N . THR A 1 201 ? 9.719 5.428 -60.427 1.00 52.50 201 THR A N 1
ATOM 1576 C CA . THR A 1 201 ? 10.685 4.748 -61.322 1.00 52.50 201 THR A CA 1
ATOM 1577 C C . THR A 1 201 ? 10.447 3.237 -61.475 1.00 52.50 201 THR A C 1
ATOM 1579 O O . THR A 1 201 ? 10.165 2.518 -60.523 1.00 52.50 201 THR A O 1
ATOM 1582 N N . THR A 1 202 ? 10.582 2.715 -62.705 1.00 49.88 202 THR A N 1
ATOM 1583 C CA . THR A 1 202 ? 10.481 1.272 -63.032 1.00 49.88 202 THR A CA 1
ATOM 1584 C C . THR A 1 202 ? 11.834 0.546 -63.044 1.00 49.88 202 THR A C 1
ATOM 1586 O O . THR A 1 202 ? 11.920 -0.579 -63.535 1.00 49.88 202 THR A O 1
ATOM 1589 N N . ALA A 1 203 ? 12.912 1.186 -62.582 1.00 48.28 203 ALA A N 1
ATOM 1590 C CA . ALA A 1 203 ? 14.271 0.652 -62.678 1.00 48.28 203 ALA A CA 1
ATOM 1591 C C . ALA A 1 203 ? 14.715 -0.067 -61.390 1.00 48.28 203 ALA A C 1
ATOM 1593 O O . ALA A 1 203 ? 14.566 0.450 -60.282 1.00 48.28 203 ALA A O 1
ATOM 1594 N N . GLU A 1 204 ? 15.319 -1.249 -61.548 1.00 46.34 204 GLU A N 1
ATOM 1595 C CA . GLU A 1 204 ? 16.071 -1.931 -60.490 1.00 46.34 204 GLU A CA 1
ATOM 1596 C C . GLU A 1 204 ? 17.381 -1.165 -60.246 1.00 46.34 204 GLU A C 1
ATOM 1598 O O . GLU A 1 204 ? 18.332 -1.259 -61.022 1.00 46.34 204 GLU A O 1
ATOM 1603 N N . HIS A 1 205 ? 17.433 -0.356 -59.189 1.00 48.06 205 HIS A N 1
ATOM 1604 C CA . HIS A 1 205 ? 18.620 0.432 -58.860 1.00 48.06 205 HIS A CA 1
ATOM 1605 C C . HIS A 1 205 ? 19.611 -0.390 -58.019 1.00 48.06 205 HIS A C 1
ATOM 1607 O O . HIS A 1 205 ? 19.244 -0.991 -57.008 1.00 48.06 205 HIS A O 1
ATOM 1613 N N . ALA A 1 206 ? 20.889 -0.399 -58.414 1.00 44.28 206 ALA A N 1
ATOM 1614 C CA . ALA A 1 206 ? 21.980 -0.981 -57.634 1.00 44.28 206 ALA A CA 1
ATOM 1615 C C . ALA A 1 206 ? 22.595 0.081 -56.708 1.00 44.28 206 ALA A C 1
ATOM 1617 O O . ALA A 1 206 ? 23.103 1.103 -57.168 1.00 44.28 206 ALA A O 1
ATOM 1618 N N . PHE A 1 207 ? 22.579 -0.167 -55.398 1.00 50.47 207 PHE A N 1
ATOM 1619 C CA . PHE A 1 207 ? 23.080 0.772 -54.391 1.00 50.47 207 PHE A CA 1
ATOM 1620 C C . PHE A 1 207 ? 24.504 0.409 -53.963 1.00 50.47 207 PHE A C 1
ATOM 1622 O O . PHE A 1 207 ? 24.772 -0.733 -53.591 1.00 50.47 207 PHE A O 1
ATOM 1629 N N . THR A 1 208 ? 25.419 1.384 -53.963 1.00 42.56 208 THR A N 1
ATOM 1630 C CA . THR A 1 208 ? 26.771 1.217 -53.405 1.00 42.56 208 THR A CA 1
ATOM 1631 C C . THR A 1 208 ? 27.045 2.322 -52.391 1.00 42.56 208 THR A C 1
ATOM 1633 O O . THR A 1 208 ? 26.934 3.504 -52.708 1.00 42.56 208 THR A O 1
ATOM 1636 N N . VAL A 1 209 ? 27.415 1.947 -51.164 1.00 43.75 209 VAL A N 1
ATOM 1637 C CA . VAL A 1 209 ? 27.887 2.897 -50.147 1.00 43.75 209 VAL A CA 1
ATOM 1638 C C . VAL A 1 209 ? 29.289 3.353 -50.546 1.00 43.75 209 VAL A C 1
ATOM 1640 O O . VAL A 1 209 ? 30.219 2.548 -50.573 1.00 43.75 209 VAL A O 1
ATOM 1643 N N . LEU A 1 210 ? 29.449 4.635 -50.874 1.00 48.00 210 LEU A N 1
ATOM 1644 C CA . LEU A 1 210 ? 30.755 5.210 -51.188 1.00 48.00 210 LEU A CA 1
ATOM 1645 C C . LEU A 1 210 ? 31.473 5.572 -49.879 1.00 48.00 210 LEU A C 1
ATOM 1647 O O . LEU A 1 210 ? 31.041 6.463 -49.157 1.00 48.00 210 LEU A O 1
ATOM 1651 N N . GLU A 1 211 ? 32.588 4.899 -49.570 1.00 37.94 211 GLU A N 1
ATOM 1652 C CA . GLU A 1 211 ? 33.399 5.168 -48.363 1.00 37.94 211 GLU A CA 1
ATOM 1653 C C . GLU A 1 211 ? 34.066 6.561 -48.363 1.00 37.94 211 GLU A C 1
ATOM 1655 O O . GLU A 1 211 ? 34.571 7.016 -47.337 1.00 37.94 211 GLU A O 1
ATOM 1660 N N . LYS A 1 212 ? 34.090 7.252 -49.509 1.00 47.75 212 LYS A N 1
ATOM 1661 C CA . LYS A 1 212 ? 34.595 8.621 -49.665 1.00 47.75 212 LYS A CA 1
ATOM 1662 C C . LYS A 1 212 ? 33.703 9.393 -50.622 1.00 47.75 212 LYS A C 1
ATOM 1664 O O . LYS A 1 212 ? 33.205 8.816 -51.587 1.00 47.75 212 LYS A O 1
ATOM 1669 N N . ASN A 1 213 ? 33.588 10.703 -50.395 1.00 54.19 213 ASN A N 1
ATOM 1670 C CA . ASN A 1 213 ? 32.906 11.591 -51.329 1.00 54.19 213 ASN A CA 1
ATOM 1671 C C . ASN A 1 213 ? 33.512 11.415 -52.731 1.00 54.19 213 ASN A C 1
ATOM 1673 O O . ASN A 1 213 ? 34.729 11.582 -52.888 1.00 54.19 213 ASN A O 1
ATOM 1677 N N . PRO A 1 214 ? 32.704 11.047 -53.739 1.00 61.31 214 PRO A N 1
ATOM 1678 C CA . PRO A 1 214 ? 33.188 10.933 -55.103 1.00 61.31 214 PRO A CA 1
ATOM 1679 C C . PRO A 1 214 ? 33.715 12.293 -55.569 1.00 61.31 214 PRO A C 1
ATOM 1681 O O . PRO A 1 214 ? 33.195 13.348 -55.204 1.00 61.31 214 PRO A O 1
ATOM 1684 N N . SER A 1 215 ? 34.784 12.277 -56.366 1.00 62.19 215 SER A N 1
ATOM 1685 C CA . SER A 1 215 ? 35.299 13.511 -56.958 1.00 62.19 215 SER A CA 1
ATOM 1686 C C . SER A 1 215 ? 34.271 14.104 -57.927 1.00 62.19 215 SER A C 1
ATOM 1688 O O . SER A 1 215 ? 33.450 13.379 -58.492 1.00 62.19 215 SER A O 1
ATOM 1690 N N . SER A 1 216 ? 34.338 15.415 -58.169 1.00 64.56 216 SER A N 1
ATOM 1691 C CA . SER A 1 216 ? 33.414 16.118 -59.076 1.00 64.56 216 SER A CA 1
ATOM 1692 C C . SER A 1 216 ? 33.329 15.480 -60.466 1.00 64.56 216 SER A C 1
ATOM 1694 O O . SER A 1 216 ? 32.253 15.403 -61.045 1.00 64.56 216 SER A O 1
ATOM 1696 N N . LYS A 1 217 ? 34.437 14.923 -60.970 1.00 64.94 217 LYS A N 1
ATOM 1697 C CA . LYS A 1 217 ? 34.471 14.191 -62.246 1.00 64.94 217 LYS A CA 1
ATOM 1698 C C . LYS A 1 217 ? 33.650 12.900 -62.230 1.00 64.94 217 LYS A C 1
ATOM 1700 O O . LYS A 1 217 ? 33.077 12.531 -63.248 1.00 64.94 217 LYS A O 1
ATOM 1705 N N . VAL A 1 218 ? 33.632 12.197 -61.099 1.00 60.91 218 VAL A N 1
ATOM 1706 C CA . VAL A 1 218 ? 32.878 10.947 -60.929 1.00 60.91 218 VAL A CA 1
ATOM 1707 C C . VAL A 1 218 ? 31.389 11.252 -60.786 1.00 60.91 218 VAL A C 1
ATOM 1709 O O . VAL A 1 218 ? 30.578 10.578 -61.412 1.00 60.91 218 VAL A O 1
ATOM 1712 N N . LEU A 1 219 ? 31.039 12.312 -60.051 1.00 62.19 219 LEU A N 1
ATOM 1713 C CA . LEU A 1 219 ? 29.666 12.816 -59.978 1.00 62.19 219 LEU A CA 1
ATOM 1714 C C . LEU A 1 219 ? 29.150 13.222 -61.363 1.00 62.19 219 LEU A C 1
ATOM 1716 O O . LEU A 1 219 ? 28.131 12.700 -61.790 1.00 62.19 219 LEU A O 1
ATOM 1720 N N . GLU A 1 220 ? 29.897 14.034 -62.121 1.00 61.19 220 GLU A N 1
ATOM 1721 C CA . GLU A 1 220 ? 29.506 14.421 -63.486 1.00 61.19 220 GLU A CA 1
ATOM 1722 C C . GLU A 1 220 ? 29.307 13.219 -64.420 1.00 61.19 220 GLU A C 1
ATOM 1724 O O . GLU A 1 220 ? 28.406 13.229 -65.259 1.00 61.19 220 GLU A O 1
ATOM 1729 N N . ALA A 1 221 ? 30.138 12.179 -64.300 1.00 60.88 221 ALA A N 1
ATOM 1730 C CA . ALA A 1 221 ? 30.005 10.967 -65.104 1.00 60.88 221 ALA A CA 1
ATOM 1731 C C . ALA A 1 221 ? 28.739 10.171 -64.743 1.00 60.88 221 ALA A C 1
ATOM 1733 O O . ALA A 1 221 ? 28.055 9.659 -65.633 1.00 60.88 221 ALA A O 1
ATOM 1734 N N . PHE A 1 222 ? 28.394 10.098 -63.456 1.00 58.94 222 PHE A N 1
ATOM 1735 C CA . PHE A 1 222 ? 27.166 9.452 -62.996 1.00 58.94 222 PHE A CA 1
ATOM 1736 C C . PHE A 1 222 ? 25.909 10.265 -63.338 1.00 58.94 222 PHE A C 1
ATOM 1738 O O . PHE A 1 222 ? 24.921 9.688 -63.783 1.00 58.94 222 PHE A O 1
ATOM 1745 N N . THR A 1 223 ? 25.963 11.595 -63.256 1.00 61.38 223 THR A N 1
ATOM 1746 C CA . THR A 1 223 ? 24.876 12.477 -63.706 1.00 61.38 223 THR A CA 1
ATOM 1747 C C . THR A 1 223 ? 24.658 12.357 -65.217 1.00 61.38 223 THR A C 1
ATOM 1749 O O . THR A 1 223 ? 23.531 12.173 -65.665 1.00 61.38 223 THR A O 1
ATOM 1752 N N . ARG A 1 224 ? 25.728 12.360 -66.032 1.00 62.16 224 ARG A N 1
ATOM 1753 C CA . ARG A 1 224 ? 25.615 12.185 -67.498 1.00 62.16 224 ARG A CA 1
ATOM 1754 C C . ARG A 1 224 ? 25.101 10.812 -67.918 1.00 62.16 224 ARG A C 1
ATOM 1756 O O . ARG A 1 224 ? 24.516 10.700 -68.989 1.00 62.16 224 ARG A O 1
ATOM 1763 N N . SER A 1 225 ? 25.345 9.778 -67.116 1.00 56.81 225 SER A N 1
ATOM 1764 C CA . SER A 1 225 ? 24.828 8.428 -67.374 1.00 56.81 225 SER A CA 1
ATOM 1765 C C . SER A 1 225 ? 23.414 8.209 -66.828 1.00 56.81 225 SER A C 1
ATOM 1767 O O . SER A 1 225 ? 22.881 7.114 -66.978 1.00 56.81 225 SER A O 1
ATOM 1769 N N . GLY A 1 226 ? 22.796 9.232 -66.224 1.00 50.19 226 GLY A N 1
ATOM 1770 C CA . GLY A 1 226 ? 21.462 9.137 -65.624 1.00 50.19 226 GLY A CA 1
ATOM 1771 C C . GLY A 1 226 ? 21.419 8.298 -64.344 1.00 50.19 226 GLY A C 1
ATOM 1772 O O . GLY A 1 226 ? 20.341 7.959 -63.875 1.00 50.19 226 GLY A O 1
ATOM 1773 N N . ALA A 1 227 ? 22.580 7.951 -63.781 1.00 51.84 227 ALA A N 1
ATOM 1774 C CA . ALA A 1 227 ? 22.708 7.139 -62.573 1.00 51.84 227 ALA A CA 1
ATOM 1775 C C . ALA A 1 227 ? 22.582 7.960 -61.274 1.00 51.84 227 ALA A C 1
ATOM 1777 O O . ALA A 1 227 ? 22.454 7.385 -60.194 1.00 51.84 227 ALA A O 1
ATOM 1778 N N . LEU A 1 228 ? 22.632 9.293 -61.365 1.00 50.41 228 LEU A N 1
ATOM 1779 C CA . LEU A 1 228 ? 22.331 10.220 -60.274 1.00 50.41 228 LEU A CA 1
ATOM 1780 C C . LEU A 1 228 ? 21.108 11.054 -60.653 1.00 50.41 228 LEU A C 1
ATOM 1782 O O . LEU A 1 228 ? 21.132 11.755 -61.663 1.00 50.41 228 LEU A O 1
ATOM 1786 N N . VAL A 1 229 ? 20.070 10.992 -59.821 1.00 49.81 229 VAL A N 1
ATOM 1787 C CA . VAL A 1 229 ? 18.917 11.895 -59.883 1.00 49.81 229 VAL A CA 1
ATOM 1788 C C . VAL A 1 229 ? 19.126 12.953 -58.805 1.00 49.81 229 VAL A C 1
ATOM 1790 O O . VAL A 1 229 ? 19.215 12.620 -57.622 1.00 49.81 229 VAL A O 1
ATOM 1793 N N . GLU A 1 230 ? 19.277 14.213 -59.209 1.00 42.53 230 GLU A N 1
ATOM 1794 C CA . GLU A 1 230 ? 19.266 15.340 -58.274 1.00 42.53 230 GLU A CA 1
ATOM 1795 C C . GLU A 1 230 ? 17.833 15.534 -57.766 1.00 42.53 230 GLU A C 1
ATOM 1797 O O . GLU A 1 230 ? 16.895 15.609 -58.557 1.00 42.53 230 GLU A O 1
ATOM 1802 N N . ALA A 1 231 ? 17.665 15.562 -56.445 1.00 35.38 231 ALA A N 1
ATOM 1803 C CA . ALA A 1 231 ? 16.396 15.903 -55.816 1.00 35.38 231 ALA A CA 1
ATOM 1804 C C . ALA A 1 231 ? 16.345 17.422 -55.592 1.00 35.38 231 ALA A C 1
ATOM 1806 O O . ALA A 1 231 ? 17.261 17.964 -54.967 1.00 35.38 231 ALA A O 1
ATOM 1807 N N . GLU A 1 232 ? 15.297 18.081 -56.097 1.00 31.28 232 GLU A N 1
ATOM 1808 C CA . GLU A 1 232 ? 14.906 19.440 -55.679 1.00 31.28 232 GLU A CA 1
ATOM 1809 C C . GLU A 1 232 ? 14.336 19.453 -54.250 1.00 31.28 232 GLU A C 1
ATOM 1811 O O . GLU A 1 232 ? 13.628 18.488 -53.867 1.00 31.28 232 GLU A O 1
#